Protein AF-A0A956S8C9-F1 (afdb_monomer_lite)

Sequence (192 aa):
MKYIKQNASRLGINPNLIFVGGQSAGAITALNTAYYDDFEDKDNLLKNIGGSLNANIGATNKTDANQNTDIAGVFTLAGCILNPNIIDNAKTPLLMMFGSCDELLHVNVGKVYKCDSKGTGGLTGYGPQYIYSKMASKVPTFWININKGGHGPGGWNYDNMVEWTSTFTYAVMNNQFKSGTATVNAVTPVCK

pLDDT: mean 86.45, std 16.09, range [43.78, 98.88]

Secondary structure (DSSP, 8-state):
-HHHHHTHHHHT--TT--EEEEETHHHHHHHHHHH--TTSSHHHHHHHTTT-S-TTTT-SSTTSTT-----SEEEEES--BSSGGGGTT--S-EEEEEETT-SSS-SSEEESS--GGGS---PEEE-HHHHHHHHTTTS-EEEEEEET--SSGGGS-HHHHHHHHHHHHHHHHTT----EEEEEE-SS-S--

Foldseek 3Di:
DLVCLVCVVVVVHDQAQAEAEDAEVSNQVQLCLQQVDDPPDPVPVCVVVVVPDDPCPQPPDPVSVPDDSHHLAYEYALDWYQDPVSCQPGAHAYEYEYEPAAQQDHQAKDFGGVCPPPPNTDTITGHDVNSLVNPQVPYQYEYEYAYLDYSDCPQVDPVVVVVVVVVQSVCSVVVNRHYDYHYDYGNDGPDD

Radius of gyration: 17.89 Å; chains: 1; bounding box: 47×43×35 Å

Structure (mmCIF, N/CA/C/O backbone):
data_AF-A0A956S8C9-F1
#
_entry.id   AF-A0A956S8C9-F1
#
loop_
_atom_site.group_PDB
_atom_site.id
_atom_site.type_symbol
_atom_site.label_atom_id
_atom_site.label_alt_id
_atom_site.label_comp_id
_atom_site.label_asym_id
_atom_site.label_entity_id
_atom_site.label_seq_id
_atom_site.pdbx_PDB_ins_code
_atom_site.Cartn_x
_atom_site.Cartn_y
_atom_site.Cartn_z
_atom_site.occupancy
_atom_site.B_iso_or_equiv
_atom_site.auth_seq_id
_atom_site.auth_comp_id
_atom_site.auth_asym_id
_atom_site.auth_atom_id
_atom_site.pdbx_PDB_model_num
ATOM 1 N N . MET A 1 1 ? -17.042 6.141 3.139 1.00 74.69 1 MET A N 1
ATOM 2 C CA . MET A 1 1 ? -17.520 4.821 3.619 1.00 74.69 1 MET A CA 1
ATOM 3 C C . MET A 1 1 ? -18.956 4.802 4.182 1.00 74.69 1 MET A C 1
ATOM 5 O O . MET A 1 1 ? -19.553 3.734 4.251 1.00 74.69 1 MET A O 1
ATOM 9 N N . LYS A 1 2 ? -19.552 5.954 4.544 1.00 77.44 2 LYS A N 1
ATOM 10 C CA . LYS A 1 2 ? -20.859 6.035 5.236 1.00 77.44 2 LYS A CA 1
ATOM 11 C C . LYS A 1 2 ? -22.016 5.308 4.537 1.00 77.44 2 LYS A C 1
ATOM 13 O O . LYS A 1 2 ? -22.661 4.480 5.167 1.00 77.44 2 LYS A O 1
ATOM 18 N N . TYR A 1 3 ? -22.226 5.549 3.239 1.00 83.25 3 TYR A N 1
ATOM 19 C CA . TYR A 1 3 ? -23.323 4.924 2.486 1.00 83.25 3 TYR A CA 1
ATOM 20 C C . TYR A 1 3 ? -23.273 3.390 2.532 1.00 83.25 3 TYR A C 1
ATOM 22 O O . TYR A 1 3 ? -24.289 2.750 2.797 1.00 83.25 3 TYR A O 1
ATOM 30 N N . ILE A 1 4 ? -22.086 2.808 2.315 1.00 84.25 4 ILE A N 1
ATOM 31 C CA . ILE A 1 4 ? -21.882 1.353 2.315 1.00 84.25 4 ILE A CA 1
ATOM 32 C C . ILE A 1 4 ? -22.246 0.774 3.684 1.00 84.25 4 ILE A C 1
ATOM 34 O O . ILE A 1 4 ? -23.011 -0.182 3.750 1.00 84.25 4 ILE A O 1
ATOM 38 N N . LYS A 1 5 ? -21.769 1.386 4.776 1.00 84.94 5 LYS A N 1
ATOM 39 C CA . LYS A 1 5 ? -22.071 0.922 6.138 1.00 84.94 5 LYS A CA 1
ATOM 40 C C . LYS A 1 5 ? -23.547 1.093 6.513 1.00 84.94 5 LYS A C 1
ATOM 42 O O . LYS A 1 5 ? -24.135 0.167 7.057 1.00 84.94 5 LYS A O 1
ATOM 47 N N . GLN A 1 6 ? -24.172 2.218 6.160 1.00 86.12 6 GLN A N 1
ATOM 48 C CA . GLN A 1 6 ? -25.606 2.460 6.396 1.00 86.12 6 GLN A CA 1
ATOM 49 C C . GLN A 1 6 ? -26.505 1.471 5.638 1.00 86.12 6 GLN A C 1
ATOM 51 O O . GLN A 1 6 ? -27.593 1.139 6.096 1.00 86.12 6 GLN A O 1
ATOM 56 N N . ASN A 1 7 ? -26.044 0.977 4.487 1.00 88.25 7 ASN A N 1
ATOM 57 C CA . ASN A 1 7 ? -26.779 0.035 3.647 1.00 88.25 7 ASN A CA 1
ATOM 58 C C . ASN A 1 7 ? -26.250 -1.404 3.754 1.00 88.25 7 ASN A C 1
ATOM 60 O O . ASN A 1 7 ? -26.627 -2.242 2.939 1.00 88.25 7 ASN A O 1
ATOM 64 N N . ALA A 1 8 ? -25.394 -1.712 4.733 1.00 89.25 8 ALA A N 1
ATOM 65 C CA . ALA A 1 8 ? -24.637 -2.962 4.774 1.00 89.25 8 ALA A CA 1
ATOM 66 C C . ALA A 1 8 ? -25.534 -4.211 4.756 1.00 89.25 8 ALA A C 1
ATOM 68 O O . ALA A 1 8 ? -25.306 -5.111 3.952 1.00 89.25 8 ALA A O 1
ATOM 69 N N . SER A 1 9 ? -26.613 -4.215 5.551 1.00 91.06 9 SER A N 1
ATOM 70 C CA . SER A 1 9 ? -27.609 -5.302 5.565 1.00 91.06 9 SER A CA 1
ATOM 71 C C . SER A 1 9 ? -28.248 -5.515 4.187 1.00 91.06 9 SER A C 1
ATOM 73 O O . SER A 1 9 ? -28.278 -6.630 3.673 1.00 91.06 9 SER A O 1
ATOM 75 N N . ARG A 1 10 ? -28.665 -4.426 3.527 1.00 95.06 10 ARG A N 1
ATOM 76 C CA . ARG A 1 10 ? -29.258 -4.467 2.180 1.00 95.06 10 ARG A CA 1
ATOM 77 C C . ARG A 1 10 ? -28.267 -4.948 1.117 1.00 95.06 10 ARG A C 1
ATOM 79 O O . ARG A 1 10 ? -28.673 -5.573 0.146 1.00 95.06 10 ARG A O 1
ATOM 86 N N . LEU A 1 11 ? -26.990 -4.609 1.270 1.00 92.00 11 LEU A N 1
ATOM 87 C CA . LEU A 1 11 ? -25.930 -4.947 0.320 1.00 92.00 11 LEU A CA 1
ATOM 88 C C . LEU A 1 11 ? -25.293 -6.320 0.589 1.00 92.00 11 LEU A C 1
ATOM 90 O O . LEU A 1 11 ? -24.456 -6.746 -0.199 1.00 92.00 11 LEU A O 1
ATOM 94 N N . GLY A 1 12 ? -25.650 -7.000 1.686 1.00 93.00 12 GLY A N 1
ATOM 95 C CA . GLY A 1 12 ? -24.999 -8.248 2.096 1.00 93.00 12 GLY A CA 1
ATOM 96 C C . GLY A 1 12 ? -23.533 -8.063 2.508 1.00 93.00 12 GLY A C 1
ATOM 97 O O . GLY A 1 12 ? -22.722 -8.966 2.330 1.00 93.00 12 GLY A O 1
ATOM 98 N N . ILE A 1 13 ? -23.172 -6.886 3.027 1.00 91.25 13 ILE A N 1
ATOM 99 C CA . ILE A 1 13 ? -21.799 -6.523 3.402 1.00 91.25 13 ILE A CA 1
ATOM 100 C C . ILE A 1 13 ? -21.653 -6.586 4.923 1.00 91.25 13 ILE A C 1
ATOM 102 O O . ILE A 1 13 ? -22.509 -6.096 5.655 1.00 91.25 13 ILE A O 1
ATOM 106 N N . ASN A 1 14 ? -20.533 -7.118 5.416 1.00 91.06 14 ASN A N 1
ATOM 107 C CA . ASN A 1 14 ? -20.145 -6.925 6.811 1.00 91.06 14 ASN A CA 1
ATOM 108 C C . ASN A 1 14 ? -19.514 -5.525 6.967 1.00 91.06 14 ASN A C 1
ATOM 110 O O . ASN A 1 14 ? -18.426 -5.294 6.433 1.00 91.06 14 ASN A O 1
ATOM 114 N N . PRO A 1 15 ? -20.143 -4.587 7.703 1.00 89.69 15 PRO A N 1
ATOM 115 C CA . PRO A 1 15 ? -19.663 -3.208 7.797 1.00 89.69 15 PRO A CA 1
ATOM 116 C C . PRO A 1 15 ? -18.320 -3.067 8.532 1.00 89.69 15 PRO A C 1
ATOM 118 O O . PRO A 1 15 ? -17.709 -2.001 8.459 1.00 89.69 15 PRO A O 1
ATOM 121 N N . ASN A 1 16 ? -17.853 -4.120 9.212 1.00 90.50 16 ASN A N 1
ATOM 122 C CA . ASN A 1 16 ? -16.575 -4.151 9.926 1.00 90.50 16 ASN A CA 1
ATOM 123 C C . ASN A 1 16 ? -15.438 -4.777 9.103 1.00 90.50 16 ASN A C 1
ATOM 125 O O . ASN A 1 16 ? -14.287 -4.702 9.514 1.00 90.50 16 ASN A O 1
ATOM 129 N N . LEU A 1 17 ? -15.740 -5.387 7.951 1.00 92.62 17 LEU A N 1
ATOM 130 C CA . LEU A 1 17 ? -14.768 -6.070 7.088 1.00 92.62 17 LEU A CA 1
ATOM 131 C C . LEU A 1 17 ? -14.720 -5.425 5.703 1.00 92.62 17 LEU A C 1
ATOM 133 O O . LEU A 1 17 ? -14.898 -6.081 4.679 1.00 92.62 17 LEU A O 1
ATOM 137 N N . ILE A 1 18 ? -14.508 -4.110 5.677 1.00 94.06 18 ILE A N 1
ATOM 138 C CA . ILE A 1 18 ? -14.382 -3.357 4.430 1.00 94.06 18 ILE A CA 1
ATOM 139 C C . ILE A 1 18 ? -12.907 -3.111 4.136 1.00 94.06 18 ILE A C 1
ATOM 141 O O . ILE A 1 18 ? -12.208 -2.502 4.942 1.00 94.06 18 ILE A O 1
ATOM 145 N N . PHE A 1 19 ? -12.456 -3.540 2.964 1.00 96.56 19 PHE A N 1
ATOM 146 C CA . PHE A 1 19 ? -11.098 -3.319 2.478 1.00 96.56 19 PHE A CA 1
ATOM 147 C C . PHE A 1 19 ? -11.111 -2.300 1.345 1.00 96.56 19 PHE A C 1
ATOM 149 O O . PHE A 1 19 ? -12.058 -2.249 0.559 1.00 96.56 19 PHE A O 1
ATOM 156 N N . VAL A 1 20 ? -10.062 -1.487 1.257 1.00 96.38 20 VAL A N 1
ATOM 157 C CA . VAL A 1 20 ? -9.919 -0.480 0.200 1.00 96.38 20 VAL A CA 1
ATOM 158 C C . VAL A 1 20 ? -8.575 -0.672 -0.479 1.00 96.38 20 VAL A C 1
ATOM 160 O O . VAL A 1 20 ? -7.564 -0.913 0.176 1.00 96.38 20 VAL A O 1
ATOM 163 N N . GLY A 1 21 ? -8.548 -0.549 -1.798 1.00 97.06 21 GLY A N 1
ATOM 164 C CA . GLY A 1 21 ? -7.300 -0.600 -2.533 1.00 97.06 21 GLY A CA 1
ATOM 165 C C . GLY A 1 21 ? -7.409 0.012 -3.911 1.00 97.06 21 GLY A C 1
ATOM 166 O O . GLY A 1 21 ? -8.483 0.433 -4.342 1.00 97.06 21 GLY A O 1
ATOM 167 N N . GLY A 1 22 ? -6.274 0.088 -4.590 1.00 97.31 22 GLY A N 1
ATOM 168 C CA . GLY A 1 22 ? -6.201 0.662 -5.923 1.00 97.31 22 GLY A CA 1
ATOM 169 C C . GLY A 1 22 ? -4.789 0.677 -6.481 1.00 97.31 22 GLY A C 1
ATOM 170 O O . GLY A 1 22 ? -3.822 0.378 -5.777 1.00 97.31 22 GLY A O 1
ATOM 171 N N . GLN A 1 23 ? -4.695 1.038 -7.759 1.00 97.31 23 GLN A N 1
ATOM 172 C CA . GLN A 1 23 ? -3.441 1.183 -8.488 1.00 97.31 23 GLN A CA 1
ATOM 173 C C . GLN A 1 23 ? -3.176 2.658 -8.808 1.00 97.31 23 GLN A C 1
ATOM 175 O O . GLN A 1 23 ? -4.117 3.394 -9.111 1.00 97.31 23 GLN A O 1
ATOM 180 N N . SER A 1 24 ? -1.916 3.098 -8.730 1.00 96.12 24 SER A N 1
ATOM 181 C CA . SER A 1 24 ? -1.503 4.467 -9.079 1.00 96.12 24 SER A CA 1
ATOM 182 C C . SER A 1 24 ? -2.304 5.532 -8.316 1.00 96.12 24 SER A C 1
ATOM 184 O O . SER A 1 24 ? -2.347 5.514 -7.085 1.00 96.12 24 SER A O 1
ATOM 186 N N . ALA A 1 25 ? -3.000 6.434 -9.011 1.00 94.50 25 ALA A N 1
ATOM 187 C CA . ALA A 1 25 ? -3.899 7.411 -8.405 1.00 94.50 25 ALA A CA 1
ATOM 188 C C . ALA A 1 25 ? -4.943 6.761 -7.475 1.00 94.50 25 ALA A C 1
ATOM 190 O O . ALA A 1 25 ? -5.223 7.296 -6.406 1.00 94.50 25 ALA A O 1
ATOM 191 N N . GLY A 1 26 ? -5.445 5.567 -7.809 1.00 97.44 26 GLY A N 1
ATOM 192 C CA . GLY A 1 26 ? -6.346 4.808 -6.940 1.00 97.44 26 GLY A CA 1
ATOM 193 C C . GLY A 1 26 ? -5.682 4.336 -5.644 1.00 97.44 26 GLY A C 1
ATOM 194 O O . GLY A 1 26 ? -6.334 4.300 -4.603 1.00 97.44 26 GLY A O 1
ATOM 195 N N . ALA A 1 27 ? -4.379 4.036 -5.667 1.00 97.88 27 ALA A N 1
ATOM 196 C CA . ALA A 1 27 ? -3.618 3.740 -4.454 1.00 97.88 27 ALA A CA 1
ATOM 197 C C . ALA A 1 27 ? -3.477 4.984 -3.565 1.00 97.88 27 ALA A C 1
ATOM 199 O O . ALA A 1 27 ? -3.665 4.894 -2.353 1.00 97.88 27 ALA A O 1
ATOM 200 N N . ILE A 1 28 ? -3.205 6.150 -4.163 1.00 95.75 28 ILE A N 1
ATOM 201 C CA . ILE A 1 28 ? -3.163 7.435 -3.447 1.00 95.75 28 ILE A CA 1
ATOM 202 C C . ILE A 1 28 ? -4.526 7.704 -2.793 1.00 95.75 28 ILE A C 1
ATOM 204 O O . ILE A 1 28 ? -4.590 8.025 -1.607 1.00 95.75 28 ILE A O 1
ATOM 208 N N . THR A 1 29 ? -5.626 7.518 -3.527 1.00 95.00 29 THR A N 1
ATOM 209 C CA . THR A 1 29 ? -6.986 7.663 -2.991 1.00 95.00 29 THR A CA 1
ATOM 210 C C . THR A 1 29 ? -7.268 6.676 -1.861 1.00 95.00 29 THR A C 1
ATOM 212 O O . THR A 1 29 ? -7.844 7.080 -0.854 1.00 95.00 29 THR A O 1
ATOM 215 N N . ALA A 1 30 ? -6.855 5.411 -1.982 1.00 96.38 30 ALA A N 1
ATOM 216 C CA . ALA A 1 30 ? -7.049 4.407 -0.936 1.00 96.38 30 ALA A CA 1
ATOM 217 C C . ALA A 1 30 ? -6.294 4.771 0.352 1.00 96.38 30 ALA A C 1
ATOM 219 O O . ALA A 1 30 ? -6.881 4.739 1.432 1.00 96.38 30 ALA A O 1
ATOM 220 N N . LEU A 1 31 ? -5.031 5.197 0.236 1.00 95.94 31 LEU A N 1
ATOM 221 C CA . LEU A 1 31 ? -4.220 5.655 1.368 1.00 95.94 31 LEU A CA 1
ATOM 222 C C . LEU A 1 31 ? -4.827 6.895 2.039 1.00 95.94 31 LEU A C 1
ATOM 224 O O . LEU A 1 31 ? -4.943 6.928 3.260 1.00 95.94 31 LEU A O 1
ATOM 228 N N . ASN A 1 32 ? -5.275 7.886 1.260 1.00 92.06 32 ASN A N 1
ATOM 229 C CA . ASN A 1 32 ? -5.959 9.058 1.816 1.00 92.06 32 ASN A CA 1
ATOM 230 C C . ASN A 1 32 ? -7.291 8.666 2.472 1.00 92.06 32 ASN A C 1
ATOM 232 O O . ASN A 1 32 ? -7.578 9.093 3.578 1.00 92.06 32 ASN A O 1
ATOM 236 N N . THR A 1 33 ? -8.081 7.787 1.858 1.00 89.12 33 THR A N 1
ATOM 237 C CA . THR A 1 33 ? -9.352 7.322 2.445 1.00 89.12 33 THR A CA 1
ATOM 238 C C . THR A 1 33 ? -9.147 6.639 3.799 1.00 89.12 33 THR A C 1
ATOM 240 O O . THR A 1 33 ? -10.021 6.704 4.660 1.00 89.12 33 THR A O 1
ATOM 243 N N . ALA A 1 34 ? -8.015 5.958 3.972 1.00 91.12 34 ALA A N 1
ATOM 244 C CA . ALA A 1 34 ? -7.695 5.195 5.167 1.00 91.12 34 ALA A CA 1
ATOM 245 C C . ALA A 1 34 ? -7.083 6.021 6.298 1.00 91.12 34 ALA A C 1
ATOM 247 O O . ALA A 1 34 ? -7.334 5.735 7.467 1.00 91.12 34 ALA A O 1
ATOM 248 N N . TYR A 1 35 ? -6.224 6.974 5.942 1.00 91.12 35 TYR A N 1
ATOM 249 C CA . TYR A 1 35 ? -5.301 7.602 6.886 1.00 91.12 35 TYR A CA 1
ATOM 250 C C . TYR A 1 35 ? -5.451 9.117 6.960 1.00 91.12 35 TYR A C 1
ATOM 252 O O . TYR A 1 35 ? -4.939 9.730 7.886 1.00 91.12 35 TYR A O 1
ATOM 260 N N . TYR A 1 36 ? -6.160 9.744 6.022 1.00 84.31 36 TYR A N 1
ATOM 261 C CA . TYR A 1 36 ? -6.436 11.169 6.121 1.00 84.31 36 TYR A CA 1
ATOM 262 C C . TYR A 1 36 ? -7.403 11.410 7.283 1.00 84.31 36 TY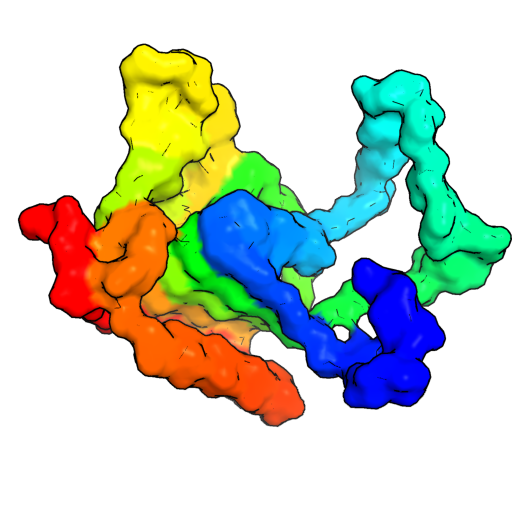R A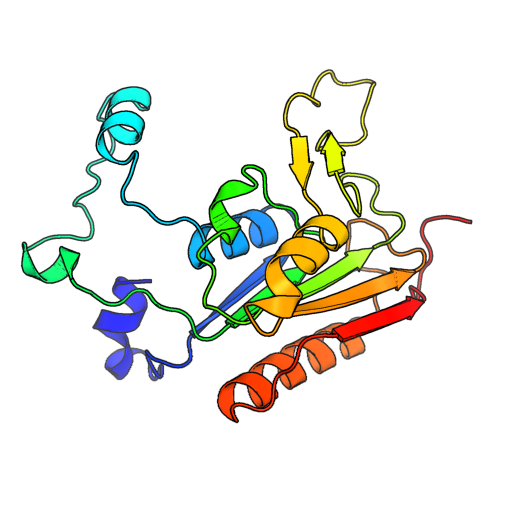 C 1
ATOM 264 O O . TYR A 1 36 ? -8.592 11.102 7.185 1.00 84.31 36 TYR A O 1
ATOM 272 N N . ASP A 1 37 ? -6.879 11.919 8.396 1.00 70.31 37 ASP A N 1
ATOM 273 C CA . ASP A 1 37 ? -7.692 12.312 9.538 1.00 70.31 37 ASP A CA 1
ATOM 274 C C . ASP A 1 37 ? -8.166 13.756 9.351 1.00 70.31 37 ASP A C 1
ATOM 276 O O . ASP A 1 37 ? -7.402 14.683 9.086 1.00 70.31 37 ASP A O 1
ATOM 280 N N . ASP A 1 38 ? -9.477 13.914 9.416 1.00 57.66 38 ASP A N 1
ATOM 281 C CA . ASP A 1 38 ? -10.251 14.956 8.745 1.00 57.66 38 ASP A CA 1
ATOM 282 C C . ASP A 1 38 ? -10.563 16.130 9.700 1.00 57.66 38 ASP A C 1
ATOM 284 O O . ASP A 1 38 ? -11.505 16.893 9.479 1.00 57.66 38 ASP A O 1
ATOM 288 N N . PHE A 1 39 ? -9.837 16.240 10.817 1.00 51.19 39 PHE A N 1
ATOM 289 C CA . PHE A 1 39 ? -10.182 17.170 11.898 1.00 51.19 39 PHE A CA 1
ATOM 290 C C . PHE A 1 39 ? -9.504 18.541 11.834 1.00 51.19 39 PHE A C 1
ATOM 292 O O . PHE A 1 39 ? -10.017 19.460 12.467 1.00 51.19 39 PHE A O 1
ATOM 299 N N . GLU A 1 40 ? -8.431 18.733 11.061 1.00 48.84 40 GLU A N 1
ATOM 300 C CA . GLU A 1 40 ? -7.726 20.028 11.066 1.00 48.84 40 GLU A CA 1
ATOM 301 C C . GLU A 1 40 ? -8.122 21.006 9.946 1.00 48.84 40 GLU A C 1
ATOM 303 O O . GLU A 1 40 ? -7.836 22.190 10.089 1.00 48.84 40 GLU A O 1
ATOM 308 N N . ASP A 1 41 ? -8.811 20.588 8.867 1.00 54.25 41 ASP A N 1
ATOM 309 C CA . ASP A 1 41 ? -8.852 21.449 7.663 1.00 54.25 41 ASP A CA 1
ATOM 310 C C . ASP A 1 41 ? -10.148 21.455 6.825 1.00 54.25 41 ASP A C 1
ATOM 312 O O . ASP A 1 41 ? -10.170 22.013 5.728 1.00 54.25 41 ASP A O 1
ATOM 316 N N . LYS A 1 42 ? -11.265 20.889 7.310 1.00 58.12 42 LYS A N 1
ATOM 317 C CA . LYS A 1 42 ? -12.545 20.877 6.558 1.00 58.12 42 LYS A CA 1
ATOM 318 C C . LYS A 1 42 ? -13.033 22.267 6.176 1.00 58.12 42 LYS A C 1
ATOM 320 O O . LYS A 1 42 ? -13.427 22.503 5.033 1.00 58.12 42 LYS A O 1
ATOM 325 N N . ASP A 1 43 ? -12.989 23.186 7.132 1.00 58.56 43 ASP A N 1
ATOM 326 C CA . ASP A 1 43 ? -13.489 24.544 6.939 1.00 58.56 43 ASP A CA 1
ATOM 327 C C . ASP A 1 43 ? -12.607 25.343 5.976 1.00 58.56 43 ASP A C 1
ATOM 329 O O . ASP A 1 43 ? -13.113 26.180 5.228 1.00 58.56 43 ASP A O 1
ATOM 333 N N . ASN A 1 44 ? -11.302 25.071 5.945 1.00 60.62 44 ASN A N 1
ATOM 334 C CA . ASN A 1 44 ? -10.382 25.712 5.009 1.00 60.62 44 ASN A CA 1
ATOM 335 C C . ASN A 1 44 ? -10.485 25.093 3.615 1.00 60.62 44 ASN A C 1
ATOM 337 O O . ASN A 1 44 ? -10.519 25.832 2.634 1.00 60.62 44 ASN A O 1
ATOM 341 N N . LEU A 1 45 ? -10.625 23.768 3.505 1.00 65.12 45 LEU A N 1
ATOM 342 C CA . LEU A 1 45 ? -10.824 23.091 2.224 1.00 65.12 45 LEU A CA 1
ATOM 343 C C . LEU A 1 45 ? -12.077 23.615 1.513 1.00 65.12 45 LEU A C 1
ATOM 345 O O . LEU A 1 45 ? -12.004 23.972 0.339 1.00 65.12 45 LEU A O 1
ATOM 349 N N . LEU A 1 46 ? -13.204 23.727 2.227 1.00 65.44 46 LEU A N 1
ATOM 350 C CA . LEU A 1 46 ? -14.468 24.226 1.671 1.00 65.44 46 LEU A CA 1
ATOM 351 C C . LEU A 1 46 ? -14.375 25.682 1.219 1.00 65.44 46 LEU A C 1
ATOM 353 O O . LEU A 1 46 ? -14.897 26.032 0.160 1.00 65.44 46 LEU A O 1
ATOM 357 N N . LYS A 1 47 ? -13.683 26.528 1.990 1.00 65.56 47 LYS A N 1
ATOM 358 C CA . LYS A 1 47 ? -13.417 27.919 1.603 1.00 65.56 47 LYS A CA 1
ATOM 359 C C . LYS A 1 47 ? -12.534 27.991 0.354 1.00 65.56 47 LYS A C 1
ATOM 361 O O . LYS A 1 47 ? -12.840 28.758 -0.554 1.00 65.56 47 LYS A O 1
ATOM 366 N N . ASN A 1 48 ? -11.502 27.152 0.268 1.00 66.38 48 ASN A N 1
ATOM 367 C CA . ASN A 1 48 ? -10.541 27.142 -0.839 1.00 66.38 48 ASN A CA 1
ATOM 368 C C . ASN A 1 48 ? -11.138 26.675 -2.177 1.00 66.38 48 ASN A C 1
ATOM 370 O O . ASN A 1 48 ? -10.639 27.054 -3.232 1.00 66.38 48 ASN A O 1
ATOM 374 N N . ILE A 1 49 ? -12.230 25.906 -2.159 1.00 68.88 49 ILE A N 1
ATOM 375 C CA . ILE A 1 49 ? -12.974 25.490 -3.365 1.00 68.88 49 ILE A CA 1
ATOM 376 C C . ILE A 1 49 ? -14.205 26.370 -3.655 1.00 68.88 49 ILE A C 1
ATOM 378 O O . ILE A 1 49 ? -15.126 25.970 -4.375 1.00 68.88 49 ILE A O 1
ATOM 382 N N . GLY A 1 50 ? -14.252 27.566 -3.060 1.00 68.56 50 GLY A N 1
ATOM 383 C CA . GLY A 1 50 ? -15.305 28.553 -3.294 1.00 68.56 50 GLY A CA 1
ATOM 384 C C . GLY A 1 50 ? -16.650 28.213 -2.650 1.00 68.56 50 GLY A C 1
ATOM 385 O O . GLY A 1 50 ? -17.678 28.698 -3.112 1.00 68.56 50 GLY A O 1
ATOM 386 N N . GLY A 1 51 ? -16.675 27.352 -1.626 1.00 66.19 51 GLY A N 1
ATOM 387 C CA . GLY A 1 51 ? -17.887 27.009 -0.870 1.00 66.19 51 GLY A CA 1
ATOM 388 C C . GLY A 1 51 ? -18.961 26.262 -1.669 1.00 66.19 51 GLY A C 1
ATOM 389 O O . GLY A 1 51 ? -20.073 26.087 -1.180 1.00 66.19 51 GLY A O 1
ATOM 390 N N . SER A 1 52 ? -18.645 25.827 -2.892 1.00 66.94 52 SER A N 1
ATOM 391 C CA . SER A 1 52 ? -19.593 25.185 -3.814 1.00 66.94 52 SER A CA 1
ATOM 392 C C . SER A 1 52 ? -19.950 23.748 -3.422 1.00 66.94 52 SER A C 1
ATOM 394 O O . SER A 1 52 ? -20.995 23.237 -3.825 1.00 66.94 52 SER A O 1
ATOM 396 N N . LEU A 1 53 ? -19.109 23.096 -2.612 1.00 63.94 53 LEU A N 1
ATOM 397 C CA . LEU A 1 53 ? -19.413 21.794 -2.032 1.00 63.94 53 LEU A CA 1
ATOM 398 C C . LEU A 1 53 ? -20.042 21.974 -0.656 1.00 63.94 53 LEU A C 1
ATOM 400 O O . LEU A 1 53 ? -19.479 22.603 0.235 1.00 63.94 53 LEU A O 1
ATOM 404 N N . ASN A 1 54 ? -21.189 21.338 -0.455 1.00 60.72 54 ASN A N 1
ATOM 405 C CA . ASN A 1 54 ? -21.739 21.154 0.875 1.00 60.72 54 ASN A CA 1
ATOM 406 C C . ASN A 1 54 ? -21.094 19.900 1.495 1.00 60.72 54 ASN A C 1
ATOM 408 O O . ASN A 1 54 ? -21.501 18.773 1.211 1.00 60.72 54 ASN A O 1
ATOM 412 N N . ALA A 1 55 ? -20.090 20.090 2.358 1.00 56.91 55 ALA A N 1
ATOM 413 C CA . ALA A 1 55 ? -19.438 18.996 3.093 1.00 56.91 55 ALA A CA 1
ATOM 414 C C . ALA A 1 55 ? -20.394 18.187 3.991 1.00 56.91 55 ALA A C 1
ATOM 416 O O . ALA A 1 55 ? -20.033 17.106 4.457 1.00 56.91 55 ALA A O 1
ATOM 417 N N . ASN A 1 56 ? -21.623 18.670 4.202 1.00 55.41 56 ASN A N 1
ATOM 418 C CA . ASN A 1 56 ? -22.668 17.978 4.949 1.00 55.41 56 ASN A CA 1
ATOM 419 C C . ASN A 1 56 ? -23.586 17.110 4.065 1.00 55.41 56 ASN A C 1
ATOM 421 O O . ASN A 1 56 ? -24.556 16.566 4.581 1.00 55.41 56 ASN A O 1
ATOM 425 N N . ILE A 1 57 ? -23.304 16.902 2.767 1.00 50.62 57 ILE A N 1
ATOM 426 C CA . ILE A 1 57 ? -24.135 16.048 1.875 1.00 50.62 57 ILE A CA 1
ATOM 427 C C . ILE A 1 57 ? -24.189 14.565 2.320 1.00 50.62 57 ILE A C 1
ATOM 429 O O . ILE A 1 57 ? -25.023 13.800 1.847 1.00 50.62 57 ILE A O 1
ATOM 433 N N . GLY A 1 58 ? -23.370 14.147 3.290 1.00 45.69 58 GLY A N 1
ATOM 434 C CA . GLY A 1 58 ? -23.498 12.851 3.975 1.00 45.69 58 GLY A CA 1
ATOM 435 C C . GLY A 1 58 ? -23.829 12.950 5.467 1.00 45.69 58 GLY A C 1
ATOM 436 O O . GLY A 1 58 ? -23.688 11.952 6.170 1.00 45.69 58 GLY A O 1
ATOM 437 N N . ALA A 1 59 ? -24.163 14.145 5.960 1.00 46.81 59 ALA A N 1
ATOM 438 C CA . ALA A 1 59 ? -24.546 14.416 7.337 1.00 46.81 59 ALA A CA 1
ATOM 439 C C . ALA A 1 59 ? -25.901 15.121 7.375 1.00 46.81 59 ALA A C 1
ATOM 441 O O . ALA A 1 59 ? -26.013 16.311 7.652 1.00 46.81 59 ALA A O 1
ATOM 442 N N . THR A 1 60 ? -26.942 14.362 7.049 1.00 44.31 60 THR A N 1
ATOM 443 C CA . THR A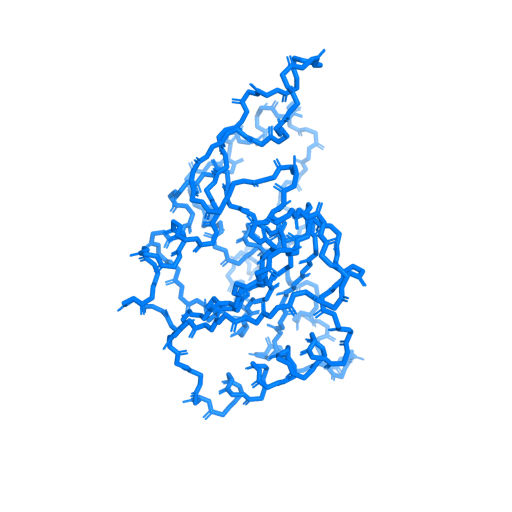 1 60 ? -28.322 14.862 7.043 1.00 44.31 60 THR A CA 1
ATOM 444 C C . THR A 1 60 ? -28.831 15.154 8.454 1.00 44.31 60 THR A C 1
ATOM 446 O O . THR A 1 60 ? -29.778 15.915 8.613 1.00 44.31 60 THR A O 1
ATOM 449 N N . ASN A 1 61 ? -28.159 14.618 9.482 1.00 43.78 61 ASN A N 1
ATOM 450 C CA . ASN A 1 61 ? -28.399 14.898 10.894 1.00 43.78 61 ASN A CA 1
ATOM 451 C C . ASN A 1 61 ? -27.074 14.937 11.683 1.00 43.78 61 ASN A C 1
ATOM 453 O O . ASN A 1 61 ? -26.106 14.273 11.316 1.00 43.78 61 ASN A O 1
ATOM 457 N N . LYS A 1 62 ? -27.029 15.641 12.827 1.00 43.88 62 LYS A N 1
ATOM 458 C CA . LYS A 1 62 ? -25.880 15.648 13.771 1.00 43.88 62 LYS A CA 1
ATOM 459 C C . LYS A 1 62 ? -25.401 14.241 14.195 1.00 43.88 62 LYS A C 1
ATOM 461 O O . LYS A 1 62 ? -24.281 14.095 14.669 1.00 43.88 62 LYS A O 1
ATOM 466 N N . THR A 1 63 ? -26.218 13.206 14.005 1.00 44.94 63 THR A N 1
ATOM 467 C CA . THR A 1 63 ? -25.912 11.787 14.253 1.00 44.94 63 THR A CA 1
ATOM 468 C C . THR A 1 63 ? -25.080 11.110 13.151 1.00 44.94 63 THR A C 1
ATOM 470 O O . THR A 1 63 ? -24.453 10.081 13.406 1.00 44.94 63 THR A O 1
ATOM 473 N N . ASP A 1 64 ? -25.003 11.686 11.948 1.00 48.91 64 ASP A N 1
ATOM 474 C CA . ASP A 1 64 ? -24.184 11.188 10.830 1.00 48.91 64 ASP A CA 1
ATOM 475 C C . ASP A 1 64 ? -22.703 11.604 10.937 1.00 48.91 64 ASP A C 1
ATOM 477 O O . ASP A 1 64 ? -21.834 11.053 10.251 1.00 48.91 64 ASP A O 1
ATOM 481 N N . ALA A 1 65 ? -22.397 12.588 11.788 1.00 49.12 65 ALA A N 1
ATOM 482 C CA . ALA A 1 65 ? -21.032 13.017 12.090 1.00 49.12 65 ALA A CA 1
ATOM 483 C C . ALA A 1 65 ? -20.268 11.989 12.951 1.00 49.12 65 ALA A C 1
ATOM 485 O O . ALA A 1 65 ? -19.050 11.918 12.854 1.00 49.12 65 ALA A O 1
ATOM 486 N N . ASN A 1 66 ? -20.985 11.141 13.702 1.00 49.31 66 ASN A N 1
ATOM 487 C CA . ASN A 1 66 ? -20.426 10.111 14.592 1.00 49.31 66 ASN A CA 1
ATOM 488 C C . ASN A 1 66 ? -20.413 8.699 13.978 1.00 49.31 66 ASN A C 1
ATOM 490 O O . ASN A 1 66 ? -20.263 7.706 14.689 1.00 49.31 66 ASN A O 1
ATOM 494 N N . GLN A 1 67 ? -20.611 8.577 12.664 1.00 58.88 67 GLN A N 1
ATOM 495 C CA . GLN A 1 67 ? -20.627 7.272 12.005 1.00 58.88 67 GLN A CA 1
ATOM 496 C C . GLN A 1 67 ? -19.198 6.780 11.793 1.00 58.88 67 GLN A C 1
ATOM 498 O O . GLN A 1 67 ? -18.432 7.398 11.055 1.00 58.88 67 GLN A O 1
ATOM 503 N N . ASN A 1 68 ? -18.870 5.647 12.412 1.00 66.00 68 ASN A N 1
ATOM 504 C CA . ASN A 1 68 ? -17.598 4.955 12.242 1.00 66.00 68 ASN A CA 1
ATOM 505 C C . ASN A 1 68 ? -17.360 4.666 10.744 1.00 66.00 68 ASN A C 1
ATOM 507 O O . ASN A 1 68 ? -18.046 3.835 10.146 1.00 66.00 68 ASN A O 1
ATOM 511 N N . THR A 1 69 ? -16.369 5.319 10.135 1.00 77.00 69 THR A N 1
ATOM 512 C CA . THR A 1 69 ? -15.950 5.092 8.741 1.00 77.00 69 THR A CA 1
ATOM 513 C C . THR A 1 69 ? -14.754 4.155 8.605 1.00 77.00 69 THR A C 1
ATOM 515 O O . THR A 1 69 ? -14.225 4.037 7.503 1.00 77.00 69 THR A O 1
ATOM 518 N N . ASP A 1 70 ? -14.378 3.466 9.683 1.00 85.38 70 ASP A N 1
ATOM 519 C CA . ASP A 1 70 ? -13.213 2.590 9.747 1.00 85.38 70 ASP A CA 1
ATOM 520 C C . ASP A 1 70 ? -13.264 1.516 8.665 1.00 85.38 70 ASP A C 1
ATOM 522 O O . ASP A 1 70 ? -14.328 1.017 8.279 1.00 85.38 70 ASP A O 1
ATOM 526 N N . ILE A 1 71 ? -12.086 1.146 8.201 1.00 91.69 71 ILE A N 1
ATOM 527 C CA . ILE A 1 71 ? -11.866 0.087 7.229 1.00 91.69 71 ILE A CA 1
ATOM 528 C C . ILE A 1 71 ? -10.964 -0.967 7.872 1.00 91.69 71 ILE A C 1
ATOM 530 O O . ILE A 1 71 ? -10.153 -0.653 8.738 1.00 91.69 71 ILE A O 1
ATOM 534 N N . ALA A 1 72 ? -11.118 -2.220 7.460 1.00 95.88 72 ALA A N 1
ATOM 535 C CA . ALA A 1 72 ? -10.390 -3.352 8.022 1.00 95.88 72 ALA A CA 1
ATOM 536 C C . ALA A 1 72 ? -8.940 -3.418 7.528 1.00 95.88 72 ALA A C 1
ATOM 538 O O . ALA A 1 72 ? -8.056 -3.853 8.259 1.00 95.88 72 ALA A O 1
ATOM 539 N N . GLY A 1 73 ? -8.686 -2.985 6.293 1.00 97.50 73 GLY A N 1
ATOM 540 C CA . GLY A 1 73 ? -7.367 -3.071 5.682 1.00 97.50 73 GLY A CA 1
ATOM 541 C C . GLY A 1 73 ? -7.255 -2.263 4.396 1.00 97.50 73 GLY A C 1
ATOM 542 O O . GLY A 1 73 ? -8.253 -1.998 3.719 1.00 97.50 73 GLY A O 1
ATOM 543 N N . VAL A 1 74 ? -6.021 -1.905 4.053 1.00 98.25 74 VAL A N 1
ATOM 544 C CA . VAL A 1 74 ? -5.665 -1.206 2.817 1.00 98.25 74 VAL A CA 1
ATOM 545 C C . VAL A 1 74 ? -4.675 -2.041 2.022 1.00 98.25 74 VAL A C 1
ATOM 547 O O . VAL A 1 74 ? -3.716 -2.556 2.592 1.00 98.25 74 VAL A O 1
ATOM 550 N N . PHE A 1 75 ? -4.854 -2.133 0.706 1.00 98.50 75 PHE A N 1
ATOM 551 C CA . PHE A 1 75 ? -3.809 -2.644 -0.180 1.00 98.50 75 PHE A CA 1
ATOM 552 C C . PHE A 1 75 ? -3.548 -1.694 -1.350 1.00 98.50 75 PHE A C 1
ATOM 554 O O . PHE A 1 75 ? -4.466 -1.076 -1.883 1.00 98.50 75 PHE A O 1
ATOM 561 N N . THR A 1 76 ? -2.294 -1.559 -1.769 1.00 98.50 76 THR A N 1
ATOM 562 C CA . THR A 1 76 ? -1.913 -0.637 -2.845 1.00 98.50 76 THR A CA 1
ATOM 563 C C . THR A 1 76 ? -1.052 -1.299 -3.903 1.00 98.50 76 THR A C 1
ATOM 565 O O . THR A 1 76 ? -0.227 -2.161 -3.604 1.00 98.50 76 THR A O 1
ATOM 568 N N . LEU A 1 77 ? -1.223 -0.852 -5.148 1.00 98.12 77 LEU A N 1
ATOM 569 C CA . LEU A 1 77 ? -0.350 -1.168 -6.271 1.00 98.12 77 LEU A CA 1
ATOM 570 C C . LEU A 1 77 ? 0.243 0.138 -6.810 1.00 98.12 77 LEU A C 1
ATOM 572 O O . LEU A 1 77 ? -0.499 1.021 -7.233 1.00 98.12 77 LEU A O 1
ATOM 576 N N . ALA A 1 78 ? 1.568 0.279 -6.796 1.00 97.25 78 ALA A N 1
ATOM 577 C CA . ALA A 1 78 ? 2.266 1.460 -7.324 1.00 97.25 78 ALA A CA 1
ATOM 578 C C . ALA A 1 78 ? 1.734 2.785 -6.729 1.00 97.25 78 ALA A C 1
ATOM 580 O O . ALA A 1 78 ? 1.329 3.697 -7.449 1.00 97.25 78 ALA A O 1
ATOM 581 N N . GLY A 1 79 ? 1.669 2.865 -5.396 1.00 96.31 79 GLY A N 1
ATOM 582 C CA . GLY A 1 79 ? 1.145 4.021 -4.662 1.00 96.31 79 GLY A CA 1
ATOM 583 C C . GLY A 1 79 ? 2.200 4.807 -3.885 1.00 96.31 79 GLY A C 1
ATOM 584 O O . GLY A 1 79 ? 3.271 4.296 -3.563 1.00 96.31 79 GLY A O 1
ATOM 585 N N . CYS A 1 80 ? 1.857 6.046 -3.537 1.00 96.50 80 CYS A N 1
ATOM 586 C CA . CYS A 1 80 ? 2.590 6.887 -2.590 1.00 96.50 80 CYS A CA 1
ATOM 587 C C . CYS A 1 80 ? 1.608 7.739 -1.766 1.00 96.50 80 CYS A C 1
ATOM 589 O O . CYS A 1 80 ? 0.427 7.832 -2.102 1.00 96.50 80 CYS A O 1
ATOM 591 N N . ILE A 1 81 ? 2.089 8.373 -0.700 1.00 96.25 81 ILE A N 1
ATOM 592 C CA . ILE A 1 81 ? 1.379 9.471 -0.025 1.00 96.25 81 ILE A CA 1
ATOM 593 C C . ILE A 1 81 ? 2.003 10.808 -0.434 1.00 96.25 81 ILE A C 1
ATOM 595 O O . ILE A 1 81 ? 3.187 10.860 -0.756 1.00 96.25 81 ILE A O 1
ATOM 599 N N . LEU A 1 82 ? 1.214 11.884 -0.435 1.00 92.81 82 LEU A N 1
ATOM 600 C CA . LEU A 1 82 ? 1.677 13.233 -0.807 1.00 92.81 82 LEU A CA 1
ATOM 601 C C . LEU A 1 82 ? 1.908 14.136 0.410 1.00 92.81 82 LEU A C 1
ATOM 603 O O . LEU A 1 82 ? 2.719 15.054 0.361 1.00 92.81 82 LEU A O 1
ATOM 607 N N . ASN A 1 83 ? 1.215 13.851 1.512 1.00 91.62 83 ASN A N 1
ATOM 608 C CA . ASN A 1 83 ? 1.439 14.467 2.811 1.00 91.62 83 ASN A CA 1
ATOM 609 C C . ASN A 1 83 ? 1.891 13.359 3.777 1.00 91.62 83 ASN A C 1
ATOM 611 O O . ASN A 1 83 ? 1.114 12.429 4.008 1.00 91.62 83 ASN A O 1
ATOM 615 N N . PRO A 1 84 ? 3.120 13.410 4.323 1.00 93.31 84 PRO A N 1
ATOM 616 C CA . PRO A 1 84 ? 3.623 12.363 5.205 1.00 93.31 84 PRO A CA 1
ATOM 617 C C . PRO A 1 84 ? 2.855 12.287 6.530 1.00 93.31 84 PRO A C 1
ATOM 619 O O . PRO A 1 84 ? 2.830 11.225 7.142 1.00 93.31 84 PRO A O 1
ATOM 622 N N . ASN A 1 85 ? 2.181 13.363 6.944 1.00 91.69 85 ASN A N 1
ATOM 623 C CA . ASN A 1 85 ? 1.513 13.433 8.242 1.00 91.69 85 ASN A CA 1
ATOM 624 C C . ASN A 1 85 ? 0.258 12.549 8.309 1.00 91.69 85 ASN A C 1
ATOM 626 O O . ASN A 1 85 ? -0.180 12.178 9.394 1.00 91.69 85 ASN A O 1
ATOM 630 N N . ILE A 1 86 ? -0.317 12.155 7.162 1.00 91.38 86 ILE A N 1
ATOM 631 C CA . ILE A 1 86 ? -1.550 11.350 7.154 1.00 91.38 86 ILE A CA 1
ATOM 632 C C . ILE A 1 86 ? -1.336 9.989 7.831 1.00 91.38 86 ILE A C 1
ATOM 634 O O . ILE A 1 86 ? -2.255 9.423 8.398 1.00 91.38 86 ILE A O 1
ATOM 638 N N . ILE A 1 87 ? -0.113 9.454 7.829 1.00 93.56 87 ILE A N 1
ATOM 639 C CA . ILE A 1 87 ? 0.174 8.141 8.423 1.00 93.56 87 ILE A CA 1
ATOM 640 C C . ILE A 1 87 ? 0.615 8.204 9.894 1.00 93.56 87 ILE A C 1
ATOM 642 O O . ILE A 1 87 ? 0.882 7.155 10.485 1.00 93.56 87 ILE A O 1
ATOM 646 N N . ASP A 1 88 ? 0.689 9.388 10.514 1.00 90.06 88 ASP A N 1
ATOM 647 C CA . ASP A 1 88 ? 1.212 9.533 11.882 1.00 90.06 88 ASP A CA 1
ATOM 648 C C . ASP A 1 88 ? 0.372 8.782 12.920 1.00 90.06 88 ASP A C 1
ATOM 650 O O . ASP A 1 88 ? 0.931 8.123 13.808 1.00 90.06 88 ASP A O 1
ATOM 654 N N . ASN A 1 89 ? -0.951 8.825 12.734 1.00 86.62 89 ASN A N 1
ATOM 655 C CA . ASN A 1 89 ? -1.970 8.198 13.576 1.00 86.62 89 ASN A CA 1
ATOM 656 C C . ASN A 1 89 ? -2.636 6.990 12.902 1.00 86.62 89 ASN A C 1
ATOM 658 O O . ASN A 1 89 ? -3.757 6.623 13.263 1.00 86.62 89 ASN A O 1
ATOM 662 N N . ALA A 1 90 ? -1.980 6.380 11.911 1.00 91.31 90 ALA A N 1
ATOM 663 C CA . ALA A 1 90 ? -2.522 5.219 11.221 1.00 91.31 90 ALA A CA 1
ATOM 664 C C . ALA A 1 90 ? -2.859 4.089 12.211 1.00 91.31 90 ALA A C 1
ATOM 666 O O . ALA A 1 90 ? -2.104 3.814 13.143 1.00 91.31 90 ALA A O 1
ATOM 667 N N . LYS A 1 91 ? -3.998 3.421 11.992 1.00 92.44 91 LYS A N 1
ATOM 668 C CA . LYS A 1 91 ? -4.469 2.272 12.799 1.00 92.44 91 LYS A CA 1
ATOM 669 C C . LYS A 1 91 ? -4.810 1.044 11.954 1.00 92.44 91 LYS A C 1
ATOM 671 O O . LYS A 1 91 ? -4.961 -0.051 12.485 1.00 92.44 91 LYS A O 1
ATOM 676 N N . THR A 1 92 ? -4.924 1.227 10.642 1.00 95.94 92 THR A N 1
ATOM 677 C CA . THR A 1 92 ? -5.414 0.210 9.710 1.00 95.94 92 THR A CA 1
ATOM 678 C C . THR A 1 92 ? -4.259 -0.551 9.056 1.00 95.94 92 THR A C 1
ATOM 680 O O . THR A 1 92 ? -3.384 0.106 8.480 1.00 95.94 92 THR A O 1
ATOM 683 N N . PRO A 1 93 ? -4.272 -1.898 9.063 1.00 98.38 93 PRO A N 1
ATOM 684 C CA . PRO A 1 93 ? -3.305 -2.727 8.349 1.00 98.38 93 PRO A CA 1
ATOM 685 C C . PRO A 1 93 ? -3.103 -2.350 6.877 1.00 98.38 93 PRO A C 1
ATOM 687 O O . PRO A 1 93 ? -4.066 -2.018 6.181 1.00 98.38 93 PRO A O 1
ATOM 690 N N . LEU A 1 94 ? -1.862 -2.463 6.396 1.00 98.75 94 LEU A N 1
ATOM 691 C CA . LEU A 1 94 ? -1.465 -2.043 5.050 1.00 98.75 94 LEU A CA 1
ATOM 692 C C . LEU A 1 94 ? -0.644 -3.111 4.319 1.00 98.75 94 LEU A C 1
ATOM 694 O O . LEU A 1 94 ? 0.396 -3.539 4.811 1.00 98.75 94 LEU A O 1
ATOM 698 N N . LEU A 1 95 ? -1.055 -3.469 3.104 1.00 98.88 95 LEU A N 1
ATOM 699 C CA . LEU A 1 95 ? -0.239 -4.186 2.123 1.00 98.88 95 LEU A CA 1
ATOM 700 C C . LEU A 1 95 ? 0.176 -3.230 0.994 1.00 98.88 95 LEU A C 1
ATOM 702 O O . LEU A 1 95 ? -0.665 -2.585 0.378 1.00 98.88 95 LEU A O 1
ATOM 706 N N . MET A 1 96 ? 1.462 -3.162 0.669 1.00 98.75 96 MET A N 1
ATOM 707 C CA . MET A 1 96 ? 1.968 -2.367 -0.453 1.00 98.75 96 MET A CA 1
ATOM 708 C C . MET A 1 96 ? 2.670 -3.257 -1.466 1.00 98.75 96 MET A C 1
ATOM 710 O O . MET A 1 96 ? 3.562 -4.017 -1.102 1.00 98.75 96 MET A O 1
ATOM 714 N N . MET A 1 97 ? 2.319 -3.115 -2.739 1.00 98.56 97 MET A N 1
ATOM 715 C CA . MET A 1 97 ? 3.015 -3.718 -3.874 1.00 98.56 97 MET A CA 1
ATOM 716 C C . MET A 1 97 ? 3.578 -2.603 -4.747 1.00 98.56 97 MET A C 1
ATOM 718 O O . MET A 1 97 ? 2.862 -1.665 -5.111 1.00 98.56 97 MET A O 1
ATOM 722 N N . PHE A 1 98 ? 4.867 -2.669 -5.069 1.00 98.25 98 PHE A N 1
ATOM 723 C CA . PHE A 1 98 ? 5.524 -1.577 -5.782 1.00 98.25 98 PHE A CA 1
ATOM 724 C C . PHE A 1 98 ? 6.661 -2.064 -6.673 1.00 98.25 98 PHE A C 1
ATOM 726 O O . PHE A 1 98 ? 7.487 -2.863 -6.238 1.00 98.25 98 PHE A O 1
ATOM 733 N N . GLY A 1 99 ? 6.725 -1.547 -7.899 1.00 97.44 99 GLY A N 1
ATOM 734 C CA . GLY A 1 99 ? 7.782 -1.843 -8.859 1.00 97.44 99 GLY A CA 1
ATOM 735 C C . GLY A 1 99 ? 9.065 -1.074 -8.557 1.00 97.44 99 GLY A C 1
ATOM 736 O O . GLY A 1 99 ? 9.058 0.153 -8.496 1.00 97.44 99 GLY A O 1
ATOM 737 N N . SER A 1 100 ? 10.197 -1.761 -8.401 1.00 96.00 100 SER A N 1
ATOM 738 C CA . SER A 1 100 ? 11.473 -1.092 -8.096 1.00 96.00 100 SER A CA 1
ATOM 739 C C . SER A 1 100 ? 11.952 -0.156 -9.215 1.00 96.00 100 SER A C 1
ATOM 741 O O . SER A 1 100 ? 12.788 0.713 -8.975 1.00 96.00 100 SER A O 1
ATOM 743 N N . CYS A 1 101 ? 11.431 -0.339 -10.429 1.00 95.06 101 CYS A N 1
ATOM 744 C CA . CYS A 1 101 ? 11.713 0.457 -11.617 1.00 95.06 101 CYS A CA 1
ATOM 745 C C . CYS A 1 101 ? 10.485 1.236 -12.100 1.00 95.06 101 CYS A C 1
ATOM 747 O O . CYS A 1 101 ? 10.388 1.549 -13.282 1.00 95.06 101 CYS A O 1
ATOM 749 N N . ASP A 1 102 ? 9.568 1.564 -11.185 1.00 95.00 102 ASP A N 1
ATOM 750 C CA . ASP A 1 102 ? 8.464 2.482 -11.442 1.00 95.00 102 ASP A CA 1
ATOM 751 C C . ASP A 1 102 ? 8.993 3.794 -12.043 1.00 95.00 102 ASP A C 1
ATOM 753 O O . ASP A 1 102 ? 9.835 4.487 -11.464 1.00 95.00 102 ASP A O 1
ATOM 757 N N . GLU A 1 103 ? 8.539 4.107 -13.245 1.00 92.25 103 GLU A N 1
ATOM 758 C CA . GLU A 1 103 ? 8.963 5.252 -14.037 1.00 92.25 103 GLU A CA 1
ATOM 759 C C . GLU A 1 103 ? 8.256 6.555 -13.634 1.00 92.25 103 GLU A C 1
ATOM 761 O O . GLU A 1 103 ? 8.663 7.628 -14.070 1.00 92.25 103 GLU A O 1
ATOM 766 N N . LEU A 1 104 ? 7.226 6.497 -12.783 1.00 91.62 104 LEU A N 1
ATOM 767 C CA . LEU A 1 104 ? 6.461 7.664 -12.339 1.00 91.62 104 LEU A CA 1
ATOM 768 C C . LEU A 1 104 ? 6.737 8.028 -10.881 1.00 91.62 104 LEU A C 1
ATOM 770 O O . LEU A 1 104 ? 6.742 9.211 -10.544 1.00 91.62 104 LEU A O 1
ATOM 774 N N . LEU A 1 105 ? 6.964 7.040 -10.019 1.00 93.38 105 LEU A N 1
ATOM 775 C CA . LEU A 1 105 ? 7.059 7.198 -8.570 1.00 93.38 105 LEU A CA 1
ATOM 776 C C . LEU A 1 105 ? 8.387 6.678 -8.014 1.00 93.38 105 LEU A C 1
ATOM 778 O O . LEU A 1 105 ? 9.049 5.802 -8.570 1.00 93.38 105 LEU A O 1
ATOM 782 N N . HIS A 1 106 ? 8.801 7.231 -6.878 1.00 93.94 106 HIS A N 1
ATOM 783 C CA . HIS A 1 106 ? 10.006 6.801 -6.175 1.00 93.94 106 HIS A CA 1
ATOM 784 C C . HIS A 1 106 ? 9.669 5.793 -5.078 1.00 93.94 106 HIS A C 1
ATOM 786 O O . HIS A 1 106 ? 8.696 5.965 -4.352 1.00 93.94 106 HIS A O 1
ATOM 792 N N . VAL A 1 107 ? 10.530 4.785 -4.910 1.00 96.00 107 VAL A N 1
ATOM 793 C CA . VAL A 1 107 ? 10.414 3.785 -3.836 1.00 96.00 107 VAL A CA 1
ATOM 794 C C . VAL A 1 107 ? 10.472 4.437 -2.446 1.00 96.00 107 VAL A C 1
ATOM 796 O O . VAL A 1 107 ? 9.744 4.024 -1.547 1.00 96.00 107 VAL A O 1
ATOM 799 N N . ASN A 1 108 ? 11.312 5.465 -2.274 1.00 97.00 108 ASN A N 1
ATOM 800 C CA . ASN A 1 108 ? 11.463 6.198 -1.014 1.00 97.00 108 ASN A CA 1
ATOM 801 C C . ASN A 1 108 ? 10.761 7.561 -1.039 1.00 97.00 108 ASN A C 1
ATOM 803 O O . ASN A 1 108 ? 9.575 7.643 -0.760 1.00 97.00 108 ASN A O 1
ATOM 807 N N . VAL A 1 109 ? 11.476 8.634 -1.376 1.00 95.69 109 VAL A N 1
ATOM 808 C CA . VAL A 1 109 ? 10.931 9.992 -1.472 1.00 95.69 109 VAL A CA 1
ATOM 809 C C . VAL A 1 109 ? 11.433 10.602 -2.770 1.00 95.69 109 VAL A C 1
ATOM 811 O O . VAL A 1 109 ? 12.599 10.426 -3.125 1.00 95.69 109 VAL A O 1
ATOM 814 N N . GLY A 1 110 ? 10.566 11.303 -3.488 1.00 91.94 110 GLY A N 1
ATOM 815 C CA . GLY A 1 110 ? 10.957 12.012 -4.699 1.00 91.94 110 GLY A CA 1
ATOM 816 C C . GLY A 1 110 ? 9.783 12.700 -5.370 1.00 91.94 110 GLY A C 1
ATOM 817 O O . GLY A 1 110 ? 8.660 12.663 -4.874 1.00 91.94 110 GLY A O 1
ATOM 818 N N . LYS A 1 111 ? 10.043 13.347 -6.504 1.00 89.56 111 LYS A N 1
ATOM 819 C CA . LYS A 1 111 ? 8.989 14.022 -7.262 1.00 89.56 111 LYS A CA 1
ATOM 820 C C . LYS A 1 111 ? 8.056 12.989 -7.888 1.00 89.56 111 LYS A C 1
ATOM 822 O O . LYS A 1 111 ? 8.511 12.001 -8.459 1.00 89.56 111 LYS A O 1
ATOM 827 N N . VAL A 1 112 ? 6.755 13.230 -7.786 1.00 87.38 112 VAL A N 1
ATOM 828 C CA . VAL A 1 112 ? 5.757 12.495 -8.565 1.00 87.38 112 VAL A CA 1
ATOM 829 C C . VAL A 1 112 ? 5.929 12.866 -10.035 1.00 87.38 112 VAL A C 1
ATOM 831 O O . VAL A 1 112 ? 6.142 14.036 -10.354 1.00 87.38 112 VAL A O 1
ATOM 834 N N . TYR A 1 113 ? 5.825 11.862 -10.906 1.00 85.12 113 TYR A N 1
ATOM 835 C CA . TYR A 1 113 ? 6.162 11.924 -12.325 1.00 85.12 113 TYR A CA 1
ATOM 836 C C . TYR A 1 113 ? 7.644 12.254 -12.527 1.00 85.12 113 TYR A C 1
ATOM 838 O O . TYR A 1 113 ? 8.018 13.426 -12.608 1.00 85.12 113 TYR A O 1
ATOM 846 N N . LYS A 1 114 ? 8.488 11.218 -12.666 1.00 74.31 114 LYS A N 1
ATOM 847 C CA . LYS A 1 114 ? 9.921 11.323 -13.027 1.00 74.31 114 LYS A CA 1
ATOM 848 C C . LYS A 1 114 ? 10.118 11.802 -14.476 1.00 74.31 114 LYS A C 1
ATOM 850 O O . LYS A 1 114 ? 10.822 11.191 -15.273 1.00 74.31 114 LYS A O 1
ATOM 855 N N . CYS A 1 115 ? 9.433 12.871 -14.855 1.00 64.00 115 CYS A N 1
ATOM 856 C CA . CYS A 1 115 ? 9.468 13.475 -16.172 1.00 64.00 115 CYS A CA 1
ATOM 857 C C . CYS A 1 115 ? 10.017 14.893 -16.034 1.00 64.00 115 CYS A C 1
ATOM 859 O O . CYS A 1 115 ? 9.267 15.843 -15.809 1.00 64.00 115 CYS A O 1
ATOM 861 N N . ASP A 1 116 ? 11.327 15.043 -16.223 1.00 56.72 116 ASP A N 1
ATOM 862 C CA . ASP A 1 116 ? 11.988 16.354 -16.188 1.00 56.72 116 ASP A CA 1
ATOM 863 C C . ASP A 1 116 ? 11.537 17.263 -17.348 1.00 56.72 116 ASP A C 1
ATOM 865 O O . ASP A 1 116 ? 11.597 18.486 -17.257 1.00 56.72 116 ASP A O 1
ATOM 869 N N . SER A 1 117 ? 11.023 16.674 -18.434 1.00 56.56 117 SER A N 1
ATOM 870 C CA . SER A 1 117 ? 10.735 17.361 -19.699 1.00 56.56 117 SER A CA 1
ATOM 871 C C . SER A 1 117 ? 9.378 18.066 -19.787 1.00 56.56 117 SER A C 1
ATOM 873 O O . SER A 1 117 ? 9.147 18.781 -20.759 1.00 56.56 117 SER A O 1
ATOM 875 N N . LYS A 1 118 ? 8.464 17.886 -18.822 1.00 55.00 118 LYS A N 1
ATOM 876 C CA . LYS A 1 118 ? 7.088 18.426 -18.919 1.00 55.00 118 LYS A CA 1
ATOM 877 C C . LYS A 1 118 ? 6.689 19.417 -17.827 1.00 55.00 118 LYS A C 1
ATOM 879 O O . LYS A 1 118 ? 5.536 19.831 -17.799 1.00 55.00 118 LYS A O 1
ATOM 884 N N . GLY A 1 119 ? 7.595 19.799 -16.923 1.00 54.19 119 GLY A N 1
ATOM 885 C CA . GLY A 1 119 ? 7.269 20.737 -15.836 1.00 54.19 119 GLY A CA 1
ATOM 886 C C . GLY A 1 119 ? 6.156 20.246 -14.893 1.00 54.19 119 GLY A C 1
ATOM 887 O O . GLY A 1 119 ? 5.612 21.026 -14.122 1.00 54.19 119 GLY A O 1
ATOM 888 N N . THR A 1 120 ? 5.816 18.954 -14.938 1.00 55.06 120 THR A N 1
ATOM 889 C CA . THR A 1 120 ? 4.743 18.323 -14.149 1.00 55.06 120 THR A CA 1
ATOM 890 C C . THR A 1 120 ? 5.160 18.012 -12.706 1.00 55.06 120 THR A C 1
ATOM 892 O O . THR A 1 120 ? 4.329 17.620 -11.891 1.00 55.06 120 THR A O 1
ATOM 895 N N . GLY A 1 121 ? 6.448 18.162 -12.382 1.00 56.50 121 GLY A N 1
ATOM 896 C CA . GLY A 1 121 ? 7.061 17.727 -11.127 1.00 56.50 121 GLY A CA 1
ATOM 897 C C . GLY A 1 121 ? 7.137 18.826 -10.069 1.00 56.50 121 GLY A C 1
ATOM 898 O O . GLY A 1 121 ? 8.204 19.407 -9.862 1.00 56.50 121 GLY A O 1
ATOM 899 N N . GLY A 1 122 ? 6.020 19.088 -9.389 1.00 65.69 122 GLY A N 1
ATOM 900 C CA . GLY A 1 122 ? 5.982 19.951 -8.199 1.00 65.69 122 GLY A CA 1
ATOM 901 C C . GLY A 1 122 ? 5.713 19.209 -6.887 1.00 65.69 122 GLY A C 1
ATOM 902 O O . GLY A 1 122 ? 6.123 19.672 -5.828 1.00 65.69 122 GLY A O 1
ATOM 903 N N . LEU A 1 123 ? 5.040 18.057 -6.943 1.00 82.56 123 LEU A N 1
ATOM 904 C CA . LEU A 1 123 ? 4.604 17.341 -5.745 1.00 82.56 123 LEU A CA 1
ATOM 905 C C . LEU A 1 123 ? 5.635 16.296 -5.324 1.00 82.56 123 LEU A C 1
ATOM 907 O O . LEU A 1 123 ? 6.047 15.454 -6.123 1.00 82.56 123 LEU A O 1
ATOM 911 N N . THR A 1 124 ? 6.022 16.339 -4.054 1.00 90.94 124 THR A N 1
ATOM 912 C CA . THR A 1 124 ? 6.837 15.298 -3.425 1.00 90.94 124 THR A CA 1
ATOM 913 C C . THR A 1 124 ? 5.932 14.139 -3.024 1.00 90.94 124 THR A C 1
ATOM 915 O O . THR A 1 124 ? 4.986 14.316 -2.263 1.00 90.94 124 THR A O 1
ATOM 918 N N . GLY A 1 125 ? 6.227 12.951 -3.542 1.00 94.00 125 GLY A N 1
ATOM 919 C CA . GLY A 1 125 ? 5.610 11.697 -3.135 1.00 94.00 125 GLY A CA 1
ATOM 920 C C . GLY A 1 125 ? 6.518 10.914 -2.190 1.00 94.00 125 GLY A C 1
ATOM 921 O O . GLY A 1 125 ? 7.742 10.888 -2.352 1.00 94.00 125 GLY A O 1
ATOM 922 N N . TYR A 1 126 ? 5.898 10.241 -1.228 1.00 97.31 126 TYR A N 1
ATOM 923 C CA . TYR A 1 126 ? 6.532 9.349 -0.264 1.00 97.31 126 TYR A CA 1
ATOM 924 C C . TYR A 1 126 ? 6.046 7.924 -0.542 1.00 97.31 126 TYR A C 1
ATOM 926 O O . TYR A 1 126 ? 4.883 7.586 -0.315 1.00 97.31 126 TYR A O 1
ATOM 934 N N . GLY A 1 127 ? 6.924 7.120 -1.126 1.00 97.75 127 GLY A N 1
ATOM 935 C CA . GLY A 1 127 ? 6.672 5.760 -1.575 1.00 97.75 127 GLY A CA 1
ATOM 936 C C . GLY A 1 127 ? 6.734 4.709 -0.463 1.00 97.75 127 GLY A C 1
ATOM 937 O O . GLY A 1 127 ? 6.848 5.030 0.727 1.00 97.75 127 GLY A O 1
ATOM 938 N N . PRO A 1 128 ? 6.667 3.423 -0.838 1.00 98.12 128 PRO A N 1
ATOM 939 C CA . PRO A 1 128 ? 6.490 2.319 0.101 1.00 98.12 128 PRO A CA 1
ATOM 940 C C . PRO A 1 128 ? 7.637 2.155 1.099 1.00 98.12 128 PRO A C 1
ATOM 942 O O . PRO A 1 128 ? 7.381 1.771 2.235 1.00 98.12 128 PRO A O 1
ATOM 945 N N . GLN A 1 129 ? 8.885 2.467 0.733 1.00 98.31 129 GLN A N 1
ATOM 946 C CA . GLN A 1 129 ? 10.009 2.371 1.667 1.00 98.31 129 GLN A CA 1
ATOM 947 C C . GLN A 1 129 ? 9.868 3.395 2.795 1.00 98.31 129 GLN A C 1
ATOM 949 O O . GLN A 1 129 ? 10.062 3.054 3.964 1.00 98.31 129 GLN A O 1
ATOM 954 N N . TYR A 1 130 ? 9.491 4.631 2.454 1.00 98.50 130 TYR A N 1
ATOM 955 C CA . TYR A 1 130 ? 9.231 5.668 3.445 1.00 98.50 130 TYR A CA 1
ATOM 956 C C . TYR A 1 130 ? 8.067 5.257 4.349 1.00 98.50 130 TYR A C 1
ATOM 958 O O . TYR A 1 130 ? 8.223 5.220 5.571 1.00 98.50 130 TYR A O 1
ATOM 966 N N . ILE A 1 131 ? 6.930 4.886 3.750 1.00 98.44 131 ILE A N 1
ATOM 967 C CA . ILE A 1 131 ? 5.710 4.502 4.474 1.00 98.44 131 ILE A CA 1
ATOM 968 C C . ILE A 1 131 ? 5.997 3.333 5.424 1.00 98.44 131 ILE A C 1
ATOM 970 O O . ILE A 1 131 ? 5.709 3.419 6.618 1.00 98.44 131 ILE A O 1
ATOM 974 N N . TYR A 1 132 ? 6.644 2.273 4.929 1.00 98.56 132 TYR A N 1
ATOM 975 C CA . TYR A 1 132 ? 7.009 1.105 5.729 1.00 98.56 132 TYR A CA 1
ATOM 976 C C . TYR A 1 132 ? 7.889 1.494 6.922 1.00 98.56 132 TYR A C 1
ATOM 978 O O . TYR A 1 132 ? 7.612 1.083 8.048 1.00 98.56 132 TYR A O 1
ATOM 986 N N . SER A 1 133 ? 8.900 2.347 6.705 1.00 98.00 133 SER A N 1
ATOM 987 C CA . SER A 1 133 ? 9.814 2.790 7.769 1.00 98.00 133 SER A CA 1
ATOM 988 C C . SER A 1 133 ? 9.110 3.532 8.914 1.00 98.00 133 SER A C 1
ATOM 990 O O . SER A 1 133 ? 9.591 3.517 10.046 1.00 98.00 133 SER A O 1
ATOM 992 N N . LYS A 1 134 ? 7.969 4.174 8.631 1.00 97.44 134 LYS A N 1
ATOM 993 C CA . LYS A 1 134 ? 7.187 4.957 9.596 1.00 97.44 134 LYS A CA 1
ATOM 994 C C . LYS A 1 134 ? 6.057 4.169 10.254 1.00 97.44 134 LYS A C 1
ATOM 996 O O . LYS A 1 134 ? 5.711 4.468 11.397 1.00 97.44 134 LYS A O 1
ATOM 1001 N N . MET A 1 135 ? 5.487 3.189 9.552 1.00 97.31 135 MET A N 1
ATOM 1002 C CA . MET A 1 135 ? 4.287 2.474 9.996 1.00 97.31 135 MET A CA 1
ATOM 1003 C C . MET A 1 135 ? 4.559 1.099 10.601 1.00 97.31 135 MET A C 1
ATOM 1005 O O . MET A 1 135 ? 3.847 0.713 11.523 1.00 97.31 135 MET A O 1
ATOM 1009 N N . ALA A 1 136 ? 5.572 0.361 10.135 1.00 97.50 136 ALA A N 1
ATOM 1010 C CA . ALA A 1 136 ? 5.709 -1.070 10.430 1.00 97.50 136 ALA A CA 1
ATOM 1011 C C . ALA A 1 136 ? 5.846 -1.418 11.925 1.00 97.50 136 ALA A C 1
ATOM 1013 O O . ALA A 1 136 ? 5.502 -2.535 12.315 1.00 97.50 136 ALA A O 1
ATOM 1014 N N . SER A 1 137 ? 6.321 -0.483 12.757 1.00 95.81 137 SER A N 1
ATOM 1015 C CA . SER A 1 137 ? 6.417 -0.635 14.218 1.00 95.81 137 SER A CA 1
ATOM 1016 C C . SER A 1 137 ? 5.135 -0.275 14.978 1.00 95.81 137 SER A C 1
ATOM 1018 O O . SER A 1 137 ? 5.012 -0.618 16.150 1.00 95.81 137 SER A O 1
ATOM 1020 N N . LYS A 1 138 ? 4.193 0.422 14.334 1.00 95.00 138 LYS A N 1
ATOM 1021 C CA . LYS A 1 138 ? 2.947 0.923 14.935 1.00 95.00 138 LYS A CA 1
ATOM 1022 C C . LYS A 1 138 ? 1.728 0.116 14.492 1.00 95.00 138 LYS A C 1
ATOM 1024 O O . LYS A 1 138 ? 0.809 -0.101 15.273 1.00 95.00 138 LYS A O 1
ATOM 1029 N N . VAL A 1 139 ? 1.722 -0.300 13.228 1.00 96.25 139 VAL A N 1
ATOM 1030 C CA . VAL A 1 139 ? 0.589 -0.933 12.550 1.00 96.25 139 VAL A CA 1
ATOM 1031 C C . VAL A 1 139 ? 1.112 -2.059 11.661 1.00 96.25 139 VAL A C 1
ATOM 1033 O O . VAL A 1 139 ? 2.103 -1.838 10.955 1.00 96.25 139 VAL A O 1
ATOM 1036 N N . PRO A 1 140 ? 0.456 -3.236 11.628 1.00 98.56 140 PRO A N 1
ATOM 1037 C CA . PRO A 1 140 ? 0.784 -4.300 10.685 1.00 98.56 140 PRO A CA 1
ATOM 1038 C C . PRO A 1 140 ? 0.878 -3.780 9.245 1.00 98.56 140 PRO A C 1
ATOM 1040 O O . PRO A 1 140 ? -0.122 -3.414 8.632 1.00 98.56 140 PRO A O 1
ATOM 1043 N N . THR A 1 141 ? 2.098 -3.719 8.719 1.00 98.75 141 THR A N 1
ATOM 1044 C CA . THR A 1 141 ? 2.394 -3.128 7.410 1.00 98.75 141 THR A CA 1
ATOM 1045 C C . THR A 1 141 ? 3.335 -4.040 6.651 1.00 98.75 141 THR A C 1
ATOM 1047 O O . THR A 1 141 ? 4.431 -4.315 7.131 1.00 98.75 141 THR A O 1
ATOM 1050 N N . PHE A 1 142 ? 2.945 -4.488 5.462 1.00 98.75 142 PHE A N 1
ATOM 1051 C CA . PHE A 1 142 ? 3.762 -5.361 4.630 1.00 98.75 142 PHE A CA 1
ATOM 1052 C C . PHE A 1 142 ? 4.087 -4.702 3.294 1.00 98.75 142 PHE A C 1
ATOM 1054 O O . PHE A 1 142 ? 3.208 -4.132 2.650 1.00 98.75 142 PHE A O 1
ATOM 1061 N N . TRP A 1 143 ? 5.343 -4.793 2.857 1.00 98.62 143 TRP A N 1
ATOM 1062 C CA . TRP A 1 143 ? 5.779 -4.266 1.564 1.00 98.62 143 TRP A CA 1
ATOM 1063 C C . TRP A 1 143 ? 6.381 -5.357 0.676 1.00 98.62 143 TRP A C 1
ATOM 1065 O O . TRP A 1 143 ? 7.408 -5.952 0.994 1.00 98.62 143 TRP A O 1
ATOM 1075 N N . ILE A 1 144 ? 5.753 -5.581 -0.473 1.00 98.62 144 ILE A N 1
ATOM 1076 C CA . ILE A 1 144 ? 6.243 -6.426 -1.554 1.00 98.62 144 ILE A CA 1
ATOM 1077 C C . ILE A 1 144 ? 6.910 -5.534 -2.607 1.00 98.62 144 ILE A C 1
ATOM 1079 O O . ILE A 1 144 ? 6.260 -4.752 -3.307 1.00 98.62 144 ILE A O 1
ATOM 1083 N N . ASN A 1 145 ? 8.226 -5.660 -2.719 1.00 98.19 145 ASN A N 1
ATOM 1084 C CA . ASN A 1 145 ? 9.026 -5.031 -3.757 1.00 98.19 145 ASN A CA 1
ATOM 1085 C C . ASN A 1 145 ? 9.073 -5.934 -4.998 1.00 98.19 145 ASN A C 1
ATOM 1087 O O . ASN A 1 145 ? 9.649 -7.023 -4.964 1.00 98.19 145 ASN A O 1
ATOM 1091 N N . ILE A 1 146 ? 8.489 -5.474 -6.103 1.00 98.06 146 ILE A N 1
ATOM 1092 C CA . ILE A 1 146 ? 8.564 -6.146 -7.399 1.00 98.06 146 ILE A CA 1
ATOM 1093 C C . ILE A 1 146 ? 9.850 -5.685 -8.084 1.00 98.06 146 ILE A C 1
ATOM 1095 O O . ILE A 1 146 ? 9.896 -4.647 -8.752 1.00 98.06 146 ILE A O 1
ATOM 1099 N N . ASN A 1 147 ? 10.923 -6.442 -7.881 1.00 97.38 147 ASN A N 1
ATOM 1100 C CA . ASN A 1 147 ? 12.219 -6.185 -8.480 1.00 97.38 147 ASN A CA 1
ATOM 1101 C C . ASN A 1 147 ? 12.101 -6.146 -10.007 1.00 97.38 147 ASN A C 1
ATOM 1103 O O . ASN A 1 147 ? 11.555 -7.056 -10.632 1.00 97.38 147 ASN A O 1
ATOM 1107 N N . LYS A 1 148 ? 12.620 -5.073 -10.597 1.00 96.38 148 LYS A N 1
ATOM 1108 C CA . LYS A 1 148 ? 12.509 -4.728 -12.018 1.00 96.38 148 LYS A CA 1
ATOM 1109 C C . LYS A 1 148 ? 11.078 -4.533 -12.538 1.00 96.38 148 LYS A C 1
ATOM 1111 O O . LYS A 1 148 ? 10.882 -4.507 -13.750 1.00 96.38 148 LYS A O 1
ATOM 1116 N N . GLY A 1 149 ? 10.084 -4.380 -11.663 1.00 96.69 149 GLY A N 1
ATOM 1117 C CA . GLY A 1 149 ? 8.714 -4.024 -12.045 1.00 96.69 149 GLY A CA 1
ATOM 1118 C C . GLY A 1 149 ? 8.573 -2.528 -12.339 1.00 96.69 149 GLY A C 1
ATOM 1119 O O . GLY A 1 149 ? 9.215 -1.718 -11.671 1.00 96.69 149 GLY A O 1
ATOM 1120 N N . GLY A 1 150 ? 7.741 -2.173 -13.322 1.00 95.31 150 GLY A N 1
ATOM 1121 C CA . GLY A 1 150 ? 7.378 -0.781 -13.644 1.00 95.31 150 GLY A CA 1
ATOM 1122 C C . GLY A 1 150 ? 6.125 -0.300 -12.915 1.00 95.31 150 GLY A C 1
ATOM 1123 O O . GLY A 1 150 ? 5.606 -1.016 -12.060 1.00 95.31 150 GLY A O 1
ATOM 1124 N N . HIS A 1 151 ? 5.628 0.889 -13.270 1.00 95.25 151 HIS A N 1
ATOM 1125 C CA . HIS A 1 151 ? 4.440 1.505 -12.663 1.00 95.25 151 HIS A CA 1
ATOM 1126 C C . HIS A 1 151 ? 3.149 0.721 -12.945 1.00 95.25 151 HIS A C 1
ATOM 1128 O O . HIS A 1 151 ? 2.270 0.567 -12.089 1.00 95.25 151 HIS A O 1
ATOM 1134 N N . GLY A 1 152 ? 3.030 0.215 -14.174 1.00 93.06 152 GLY A N 1
ATOM 1135 C CA . GLY A 1 152 ? 1.951 -0.677 -14.574 1.00 93.06 152 GLY A CA 1
ATOM 1136 C C . GLY A 1 152 ? 2.170 -2.096 -14.029 1.00 93.06 152 GLY A C 1
ATOM 1137 O O . GLY A 1 152 ? 3.247 -2.661 -14.233 1.00 93.06 152 GLY A O 1
ATOM 1138 N N . PRO A 1 153 ? 1.153 -2.733 -13.417 1.00 91.19 153 PRO A N 1
ATOM 1139 C CA . PRO A 1 153 ? 1.297 -4.070 -12.839 1.00 91.19 153 PRO A CA 1
ATOM 1140 C C . PRO A 1 153 ? 1.333 -5.206 -13.877 1.00 91.19 153 PRO A C 1
ATOM 1142 O O . PRO A 1 153 ? 1.402 -6.373 -13.503 1.00 91.19 153 PRO A O 1
ATOM 1145 N N . GLY A 1 154 ? 1.302 -4.906 -15.183 1.00 90.44 154 GLY A N 1
ATOM 1146 C CA . GLY A 1 154 ? 1.261 -5.922 -16.245 1.00 90.44 154 GLY A CA 1
ATOM 1147 C C . GLY A 1 154 ? 2.425 -6.922 -16.203 1.00 90.44 154 GLY A C 1
ATOM 1148 O O . GLY A 1 154 ? 2.258 -8.070 -16.597 1.00 90.44 154 GLY A O 1
ATOM 1149 N N . GLY A 1 155 ? 3.580 -6.515 -15.665 1.00 91.38 155 GLY A N 1
ATOM 1150 C CA . GLY A 1 155 ? 4.752 -7.376 -15.478 1.00 91.38 155 GLY A CA 1
ATOM 1151 C C . GLY A 1 155 ? 4.887 -8.004 -14.085 1.00 91.38 155 GLY A C 1
ATOM 1152 O O . GLY A 1 155 ? 5.942 -8.561 -13.794 1.00 91.38 155 GLY A O 1
ATOM 1153 N N . TRP A 1 156 ? 3.895 -7.886 -13.193 1.00 94.38 156 TRP A N 1
ATOM 1154 C CA . TRP A 1 156 ? 4.025 -8.265 -11.772 1.00 94.38 156 TRP A CA 1
ATOM 1155 C C . TRP A 1 156 ? 3.524 -9.679 -11.435 1.00 94.38 156 TRP A C 1
ATOM 1157 O O . TRP A 1 156 ? 3.641 -10.087 -10.284 1.00 94.38 156 TRP A O 1
ATOM 1167 N N . ASN A 1 157 ? 3.034 -10.428 -12.431 1.00 94.12 157 ASN A N 1
ATOM 1168 C CA . ASN A 1 157 ? 2.302 -11.695 -12.286 1.00 94.12 157 ASN A CA 1
ATOM 1169 C C . ASN A 1 157 ? 0.933 -11.503 -11.609 1.00 94.12 157 ASN A C 1
ATOM 1171 O O . ASN A 1 157 ? 0.838 -11.238 -10.414 1.00 94.12 157 ASN A O 1
ATOM 1175 N N . TYR A 1 158 ? -0.136 -11.657 -12.392 1.00 93.19 158 TYR A N 1
ATOM 1176 C CA . TYR A 1 158 ? -1.503 -11.445 -11.920 1.00 93.19 158 TYR A CA 1
ATOM 1177 C C . TYR A 1 158 ? -1.917 -12.413 -10.808 1.00 93.19 158 TYR A C 1
ATOM 1179 O O . TYR A 1 158 ? -2.492 -11.972 -9.813 1.00 93.19 158 TYR A O 1
ATOM 1187 N N . ASP A 1 159 ? -1.569 -13.694 -10.936 1.00 95.88 159 ASP A N 1
ATOM 1188 C CA . ASP A 1 159 ? -1.953 -14.729 -9.972 1.00 95.88 159 ASP A CA 1
ATOM 1189 C C . ASP A 1 159 ? -1.353 -14.435 -8.597 1.00 95.88 159 ASP A C 1
ATOM 1191 O O . ASP 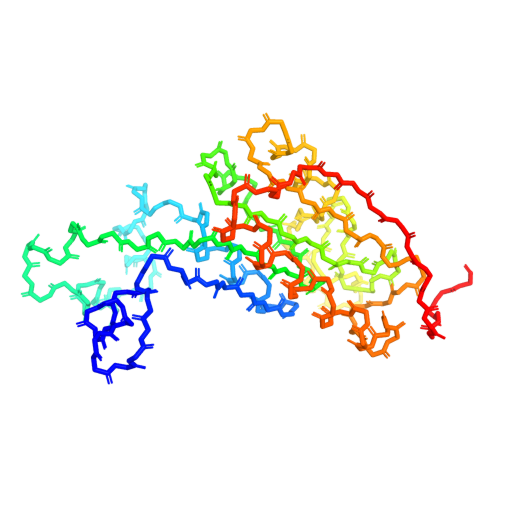A 1 159 ? -2.056 -14.448 -7.587 1.00 95.88 159 ASP A O 1
ATOM 1195 N N . ASN A 1 160 ? -0.082 -14.030 -8.574 1.00 95.12 160 ASN A N 1
ATOM 1196 C CA . ASN A 1 160 ? 0.587 -13.601 -7.353 1.00 95.12 160 ASN A CA 1
ATOM 1197 C C . ASN A 1 160 ? -0.101 -12.387 -6.709 1.00 95.12 160 ASN A C 1
ATOM 1199 O O . ASN A 1 160 ? -0.288 -12.356 -5.495 1.00 95.12 160 ASN A O 1
ATOM 1203 N N . MET A 1 161 ? -0.504 -11.379 -7.493 1.00 95.38 161 MET A N 1
ATOM 1204 C CA . MET A 1 161 ? -1.197 -10.207 -6.940 1.00 95.38 161 MET A CA 1
ATOM 1205 C C . MET A 1 161 ? -2.539 -10.583 -6.303 1.00 95.38 161 MET A C 1
ATOM 1207 O O . MET A 1 161 ? -2.892 -10.049 -5.245 1.00 95.38 161 MET A O 1
ATOM 1211 N N . VAL A 1 162 ? -3.282 -11.501 -6.932 1.00 96.12 162 VAL A N 1
ATOM 1212 C CA . VAL A 1 162 ? -4.541 -12.030 -6.393 1.00 96.12 162 VAL A CA 1
ATOM 1213 C C . VAL A 1 162 ? -4.274 -12.808 -5.109 1.00 96.12 162 VAL A C 1
ATOM 1215 O O . VAL A 1 162 ? -4.960 -12.580 -4.110 1.00 96.12 162 VAL A O 1
ATOM 1218 N N . GLU A 1 163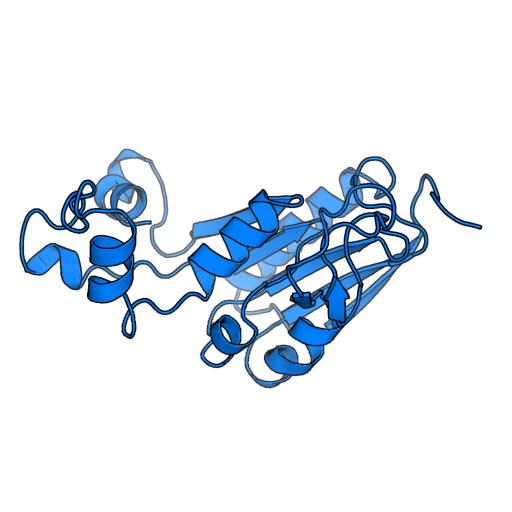 ? -3.259 -13.670 -5.097 1.00 97.62 163 GLU A N 1
ATOM 1219 C CA . GLU A 1 163 ? -2.873 -14.461 -3.930 1.00 97.62 163 GLU A CA 1
ATOM 1220 C C . GLU A 1 163 ? -2.454 -13.574 -2.753 1.00 97.62 163 GLU A C 1
ATOM 1222 O O . GLU A 1 163 ? -2.961 -13.748 -1.644 1.00 97.62 163 GLU A O 1
ATOM 1227 N N . TRP A 1 164 ? -1.582 -12.588 -2.972 1.00 97.94 164 TRP A N 1
ATOM 1228 C CA . TRP A 1 164 ? -1.113 -11.694 -1.912 1.00 97.94 164 TRP A CA 1
ATOM 1229 C C . TRP A 1 164 ? -2.244 -10.850 -1.339 1.00 97.94 164 TRP A C 1
ATOM 1231 O O . TRP A 1 164 ? -2.352 -10.714 -0.120 1.00 97.94 164 TRP A O 1
ATOM 1241 N N . THR A 1 165 ? -3.115 -10.318 -2.199 1.00 97.88 165 THR A N 1
ATOM 1242 C CA . THR A 1 165 ? -4.272 -9.529 -1.759 1.00 97.88 165 THR A CA 1
ATOM 1243 C C . THR A 1 165 ? -5.249 -10.400 -0.969 1.00 97.88 165 THR A C 1
ATOM 1245 O O . THR A 1 165 ? -5.678 -10.016 0.118 1.00 97.88 165 THR A O 1
ATOM 1248 N N . SER A 1 166 ? -5.547 -11.608 -1.453 1.00 97.81 166 SER A N 1
ATOM 1249 C CA . SER A 1 166 ? -6.433 -12.557 -0.766 1.00 97.81 166 SER A CA 1
ATOM 1250 C C . SER A 1 166 ? -5.852 -12.989 0.580 1.00 97.81 166 SER A C 1
ATOM 1252 O O . SER A 1 166 ? -6.532 -12.916 1.603 1.00 97.81 166 SER A O 1
ATOM 1254 N N . THR A 1 167 ? -4.566 -13.337 0.613 1.00 98.19 167 THR A N 1
ATOM 1255 C CA . THR A 1 167 ? -3.843 -13.713 1.836 1.00 98.19 167 THR A CA 1
ATOM 1256 C C . THR A 1 167 ? -3.833 -12.575 2.847 1.00 98.19 167 THR A C 1
ATOM 1258 O O . THR A 1 167 ? -4.089 -12.805 4.026 1.00 98.19 167 THR A O 1
ATOM 1261 N N . PHE A 1 168 ? -3.608 -11.336 2.400 1.00 98.62 168 PHE A N 1
ATOM 1262 C CA . PHE A 1 168 ? -3.717 -10.154 3.249 1.00 98.62 168 PHE A CA 1
ATOM 1263 C C . PHE A 1 168 ? -5.110 -10.030 3.866 1.00 98.62 168 PHE A C 1
ATOM 1265 O O . PHE A 1 168 ? -5.221 -9.939 5.088 1.00 98.62 168 PHE A O 1
ATOM 1272 N N . THR A 1 169 ? -6.171 -10.077 3.053 1.00 98.00 169 THR A N 1
ATOM 1273 C CA . THR A 1 169 ? -7.543 -9.954 3.572 1.00 98.00 169 THR A CA 1
ATOM 1274 C C . THR A 1 169 ? -7.867 -11.056 4.578 1.00 98.00 169 THR A C 1
ATOM 1276 O O . THR A 1 169 ? -8.350 -10.761 5.671 1.00 98.00 169 THR A O 1
ATOM 1279 N N . TYR A 1 170 ? -7.510 -12.307 4.274 1.00 98.06 170 TYR A N 1
ATOM 1280 C CA . TYR A 1 170 ? -7.727 -13.442 5.165 1.00 98.06 170 TYR A CA 1
ATOM 1281 C C . TYR A 1 170 ? -6.936 -13.308 6.472 1.00 98.06 170 TYR A C 1
ATOM 1283 O O . TYR A 1 170 ? -7.481 -13.516 7.556 1.00 98.06 170 TYR A O 1
ATOM 1291 N N . ALA A 1 171 ? -5.665 -12.911 6.401 1.00 98.38 171 ALA A N 1
ATOM 1292 C CA . ALA A 1 171 ? -4.832 -12.715 7.580 1.00 98.38 171 ALA A CA 1
ATOM 1293 C C . ALA A 1 171 ? -5.347 -11.569 8.463 1.00 98.38 171 ALA A C 1
ATOM 1295 O O . ALA A 1 171 ? -5.325 -11.690 9.686 1.00 98.38 171 ALA A O 1
ATOM 1296 N N . VAL A 1 172 ? -5.847 -10.477 7.877 1.00 98.06 172 VAL A N 1
ATOM 1297 C CA . VAL A 1 172 ? -6.476 -9.380 8.630 1.00 98.06 172 VAL A CA 1
ATOM 1298 C C . VAL A 1 172 ? -7.762 -9.850 9.307 1.00 98.06 172 VAL A C 1
ATOM 1300 O O . VAL A 1 172 ? -7.932 -9.619 10.501 1.00 98.06 172 VAL A O 1
ATOM 1303 N N . MET A 1 173 ? -8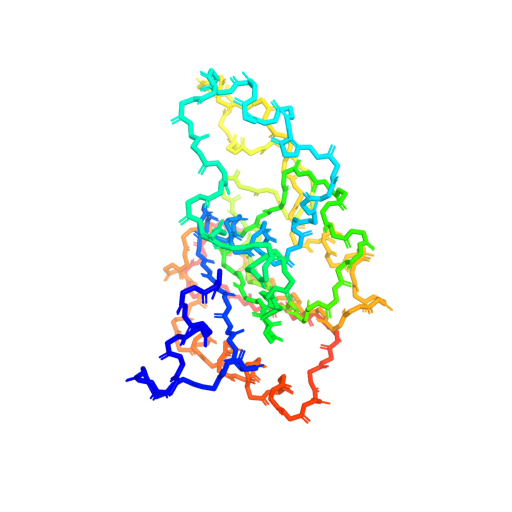.631 -10.570 8.588 1.00 97.00 173 MET A N 1
ATOM 1304 C CA . MET A 1 173 ? -9.878 -11.120 9.140 1.00 97.00 173 MET A CA 1
ATOM 1305 C C . MET A 1 173 ? -9.640 -12.038 10.345 1.00 97.00 173 MET A C 1
ATOM 1307 O O . MET A 1 173 ? -10.464 -12.081 11.254 1.00 97.00 173 MET A O 1
ATOM 1311 N N . ASN A 1 174 ? -8.510 -12.746 10.364 1.00 97.38 174 ASN A N 1
ATOM 1312 C CA . ASN A 1 174 ? -8.137 -13.670 11.434 1.00 97.38 174 ASN A CA 1
ATOM 1313 C C . ASN A 1 174 ? -7.170 -13.062 12.466 1.00 97.38 174 ASN A C 1
ATOM 1315 O O . ASN A 1 174 ? -6.672 -13.785 13.325 1.00 97.38 174 ASN A O 1
ATOM 1319 N N . ASN A 1 175 ? -6.886 -11.755 12.400 1.00 96.25 175 ASN A N 1
ATOM 1320 C CA . ASN A 1 175 ? -5.932 -11.069 13.282 1.00 96.25 175 ASN A CA 1
ATOM 1321 C C . ASN A 1 175 ? -4.519 -11.705 13.287 1.00 96.25 175 ASN A C 1
ATOM 1323 O O . ASN A 1 175 ? -3.844 -11.793 14.312 1.00 96.25 175 ASN A O 1
ATOM 1327 N N . GLN A 1 176 ? -4.081 -12.185 12.124 1.00 97.88 176 GLN A N 1
ATOM 1328 C CA . GLN A 1 176 ? -2.803 -12.867 11.901 1.00 97.88 176 GLN A CA 1
ATOM 1329 C C . GLN A 1 176 ? -1.829 -12.062 11.034 1.00 97.88 176 GLN A C 1
ATOM 1331 O O . GLN A 1 176 ? -0.670 -12.456 10.894 1.00 97.88 176 GLN A O 1
ATOM 1336 N N . PHE A 1 177 ? -2.271 -10.949 10.444 1.00 98.38 177 PHE A N 1
ATOM 1337 C CA . PHE A 1 177 ? -1.413 -10.128 9.596 1.00 98.38 177 PHE A CA 1
ATOM 1338 C C . PHE A 1 177 ? -0.320 -9.431 10.419 1.00 98.38 177 PHE A C 1
ATOM 1340 O O . PHE A 1 177 ? -0.583 -8.859 11.476 1.00 98.38 177 PHE A O 1
ATOM 1347 N N . LYS A 1 178 ? 0.921 -9.484 9.929 1.00 97.94 178 LYS A N 1
ATOM 1348 C CA . LYS A 1 178 ? 2.111 -8.949 10.601 1.00 97.94 178 LYS A CA 1
ATOM 1349 C C . LYS A 1 178 ? 2.924 -8.101 9.641 1.00 97.94 178 LYS A C 1
ATOM 1351 O O . LYS A 1 178 ? 2.863 -8.297 8.429 1.00 97.94 178 LYS A O 1
ATOM 1356 N N . SER A 1 179 ? 3.714 -7.190 10.198 1.00 98.62 179 SER A N 1
ATOM 1357 C CA . SER A 1 179 ? 4.640 -6.396 9.403 1.00 98.62 179 SER A CA 1
ATOM 1358 C C . SER A 1 179 ? 5.750 -7.254 8.796 1.00 98.62 179 SER A C 1
ATOM 1360 O O . SER A 1 179 ? 6.211 -8.213 9.417 1.00 98.62 179 SER A O 1
ATOM 1362 N N . GLY A 1 180 ? 6.201 -6.893 7.598 1.00 98.44 180 GLY A N 1
ATOM 1363 C CA . GLY A 1 180 ? 7.297 -7.580 6.920 1.00 98.44 180 GLY A CA 1
ATOM 1364 C C . GLY A 1 180 ? 7.571 -7.041 5.521 1.00 98.44 180 GLY A C 1
ATOM 1365 O O . GLY A 1 180 ? 6.842 -6.199 5.000 1.00 98.44 180 GLY A O 1
ATOM 1366 N N . THR A 1 181 ? 8.634 -7.528 4.893 1.00 98.50 181 THR A N 1
ATOM 1367 C CA . THR A 1 181 ? 8.934 -7.209 3.497 1.00 98.50 181 THR A CA 1
ATOM 1368 C C . THR A 1 181 ? 9.179 -8.476 2.694 1.00 98.50 181 THR A C 1
ATOM 1370 O O . THR A 1 181 ? 9.610 -9.497 3.228 1.00 98.50 181 THR A O 1
ATOM 1373 N N . ALA A 1 182 ? 8.909 -8.409 1.396 1.00 98.12 182 ALA A N 1
ATOM 1374 C CA . ALA A 1 182 ? 9.282 -9.436 0.436 1.00 98.12 182 ALA A CA 1
ATOM 1375 C C . ALA A 1 182 ? 9.849 -8.780 -0.820 1.00 98.12 182 ALA A C 1
ATOM 1377 O O . ALA A 1 182 ? 9.495 -7.652 -1.160 1.00 98.12 182 ALA A O 1
ATOM 1378 N N . THR A 1 183 ? 10.727 -9.489 -1.523 1.00 97.94 183 THR A N 1
ATOM 1379 C CA . THR A 1 183 ? 11.165 -9.102 -2.866 1.00 97.94 183 THR A CA 1
ATOM 1380 C C . THR A 1 183 ? 10.916 -10.255 -3.818 1.00 97.94 183 THR A C 1
ATOM 1382 O O . THR A 1 183 ? 11.303 -11.387 -3.543 1.00 97.94 183 THR A O 1
ATOM 1385 N N . VAL A 1 184 ? 10.279 -9.952 -4.940 1.00 97.00 184 VAL A N 1
ATOM 1386 C CA . VAL A 1 184 ? 9.955 -10.901 -6.009 1.00 97.00 184 VAL A CA 1
ATOM 1387 C C . VAL A 1 184 ? 10.326 -10.273 -7.343 1.00 97.00 184 VAL A C 1
ATOM 1389 O O . VAL A 1 184 ? 10.282 -9.056 -7.480 1.00 97.00 184 VAL A O 1
ATOM 1392 N N . ASN A 1 185 ? 10.720 -11.071 -8.329 1.00 97.38 185 ASN A N 1
ATOM 1393 C CA . ASN A 1 185 ? 11.074 -10.538 -9.644 1.00 97.38 185 ASN A CA 1
ATOM 1394 C C . ASN A 1 185 ? 9.821 -10.313 -10.496 1.00 97.38 185 ASN A C 1
ATOM 1396 O O . ASN A 1 185 ? 8.910 -11.140 -10.492 1.00 97.38 185 ASN A O 1
ATOM 1400 N N . ALA A 1 186 ? 9.806 -9.225 -11.266 1.00 96.31 186 ALA A N 1
ATOM 1401 C CA . ALA A 1 186 ? 8.840 -9.035 -12.337 1.00 96.31 186 ALA A CA 1
ATOM 1402 C C . ALA A 1 186 ? 8.961 -10.167 -13.371 1.00 96.31 186 ALA A C 1
ATOM 1404 O O . ALA A 1 186 ? 10.068 -10.531 -13.773 1.00 96.31 186 ALA A O 1
ATOM 1405 N N . VAL A 1 187 ? 7.823 -10.681 -13.845 1.00 96.19 187 VAL A N 1
ATOM 1406 C CA . VAL A 1 187 ? 7.778 -11.637 -14.967 1.00 96.19 187 VAL A CA 1
ATOM 1407 C C . VAL A 1 187 ? 8.139 -10.969 -16.289 1.00 96.19 187 VAL A C 1
ATOM 1409 O O . VAL A 1 187 ? 8.679 -11.607 -17.188 1.00 96.19 187 VAL A O 1
ATOM 1412 N N . THR A 1 188 ? 7.890 -9.664 -16.394 1.00 93.56 188 THR A N 1
ATOM 1413 C CA . THR A 1 188 ? 8.324 -8.835 -17.519 1.00 93.56 188 THR A CA 1
ATOM 1414 C C . THR A 1 188 ? 9.082 -7.631 -16.963 1.00 93.56 188 THR A C 1
ATOM 1416 O O . THR A 1 188 ? 8.458 -6.638 -16.584 1.00 93.56 188 THR A O 1
ATOM 1419 N N . PRO A 1 189 ? 10.418 -7.731 -16.841 1.00 92.38 189 PRO A N 1
ATOM 1420 C CA . PRO A 1 189 ? 11.257 -6.645 -16.345 1.00 92.38 189 PRO A CA 1
ATOM 1421 C C . PRO A 1 189 ? 11.161 -5.398 -17.228 1.00 92.38 189 PRO A C 1
ATOM 1423 O O . PRO A 1 189 ? 11.199 -5.507 -18.452 1.00 92.38 189 PRO A O 1
ATOM 1426 N N . VAL A 1 190 ? 11.103 -4.212 -16.619 1.00 92.25 190 VAL A N 1
ATOM 1427 C CA . VAL A 1 190 ? 11.089 -2.925 -17.349 1.00 92.25 190 VAL A CA 1
ATOM 1428 C C . VAL A 1 190 ? 12.459 -2.240 -17.403 1.00 92.25 190 VAL A C 1
ATOM 1430 O O . VAL A 1 190 ? 12.668 -1.307 -18.172 1.00 92.25 190 VAL A O 1
ATOM 1433 N N . CYS A 1 191 ? 13.403 -2.697 -16.583 1.00 89.12 191 CYS A N 1
ATOM 1434 C CA . CYS A 1 191 ? 14.753 -2.152 -16.460 1.00 89.12 191 CYS A CA 1
ATOM 1435 C C . CYS A 1 191 ? 15.785 -3.292 -16.423 1.00 89.12 191 CYS A C 1
ATOM 1437 O O . CYS A 1 191 ? 15.439 -4.444 -16.140 1.00 89.12 191 CYS A O 1
ATOM 1439 N N . LYS A 1 192 ? 17.042 -2.965 -16.748 1.00 77.31 192 LYS A N 1
ATOM 1440 C CA . LYS A 1 192 ? 18.154 -3.925 -16.826 1.00 77.31 192 LYS A CA 1
ATOM 1441 C C . LYS A 1 192 ? 18.631 -4.372 -15.451 1.00 77.31 192 LYS A C 1
ATOM 1443 O O . LYS A 1 192 ? 18.748 -3.516 -14.554 1.00 77.31 192 LYS A O 1
#